Protein AF-A0A932KEA8-F1 (afdb_monomer)

Foldseek 3Di:
DADDPVRLLVLLLVLLVLLLVLLQLLLLADAPPVRVVVLVVQLCCLVCFLVVCVVVCVVNVPDPLSSVLSNLSNVLSVVLVVLSVVCVVPVVSVVVNCCCSQLSSLVSSVVSLVSSLVVLVVPPPPSVVSNVSSVVSNVVSNVVSVVCVVDVVSVVVVVVVVVVVVVVVVVVPDDDDPDPPDPPVVLPQDPDPVVNVVSVVVVVVVVVVVVVVVVVVVVPPDDDDDDDDDDDDDDDDDDDDDDDDDDDPPPDPPPDPPVPPVVVVVVVVVVVVVVVVVVVVVVVVVD

Radius of gyration: 29.59 Å; Cα contacts (8 Å, |Δi|>4): 135; chains: 1; bounding box: 58×73×85 Å

Nearest PDB structures (foldseek):
  1x8z-assembly2_C  TM=3.669E-01  e=2.509E+00  Arabidopsis thaliana
  5vju-assembly1_A  TM=2.437E-01  e=2.261E+00  synthetic construct
  3d6b-assembly1_C  TM=3.623E-01  e=7.884E+00  Burkholderia pseudomallei 1710b

Structure (mmCIF, N/CA/C/O backbone):
data_AF-A0A932KEA8-F1
#
_entry.id   AF-A0A932KEA8-F1
#
loop_
_atom_site.group_PDB
_atom_site.id
_atom_site.type_symbol
_atom_site.label_atom_id
_atom_site.label_alt_id
_atom_site.label_comp_id
_atom_site.label_asym_id
_atom_site.label_entity_id
_atom_site.label_seq_id
_atom_site.pdbx_PDB_ins_code
_atom_site.Cartn_x
_atom_site.Cartn_y
_atom_site.Cartn_z
_atom_site.occupancy
_atom_site.B_iso_or_equiv
_atom_site.auth_seq_id
_atom_site.auth_comp_id
_atom_site.auth_asym_id
_atom_site.auth_atom_id
_atom_site.pdbx_PDB_model_num
ATOM 1 N N . MET A 1 1 ? -16.955 -10.438 21.346 1.00 54.94 1 MET A N 1
ATOM 2 C CA . MET A 1 1 ? -17.317 -9.037 21.679 1.00 54.94 1 MET A CA 1
ATOM 3 C C . MET A 1 1 ? -17.045 -8.155 20.468 1.00 54.94 1 MET A C 1
ATOM 5 O O . MET A 1 1 ? -16.016 -8.394 19.840 1.00 54.94 1 MET A O 1
ATOM 9 N N . PRO A 1 2 ? -17.927 -7.193 20.138 1.00 71.44 2 PRO A N 1
ATOM 10 C CA . PRO A 1 2 ? -17.688 -6.233 19.055 1.00 71.44 2 PRO A CA 1
ATOM 11 C C . PRO A 1 2 ? -16.415 -5.408 19.314 1.00 71.44 2 PRO A C 1
ATOM 13 O O . PRO A 1 2 ? -16.025 -5.232 20.475 1.00 71.44 2 PRO A O 1
ATOM 16 N N . LEU A 1 3 ? -15.752 -4.932 18.252 1.00 68.50 3 LEU A N 1
ATOM 17 C CA . LEU A 1 3 ? -14.581 -4.053 18.374 1.00 68.50 3 LEU A CA 1
ATOM 18 C C . LEU A 1 3 ? -14.914 -2.816 19.218 1.00 68.50 3 LEU A C 1
ATOM 20 O O . LEU A 1 3 ? -15.982 -2.219 19.094 1.00 68.50 3 LEU A O 1
ATOM 24 N N . LYS A 1 4 ? -13.973 -2.414 20.078 1.00 79.25 4 LYS A N 1
ATOM 25 C CA . LYS A 1 4 ? -14.076 -1.135 20.787 1.00 79.25 4 LYS A CA 1
ATOM 26 C C . LYS A 1 4 ? -13.845 -0.002 19.780 1.00 79.25 4 LYS A C 1
ATOM 28 O O . LYS A 1 4 ? -12.995 -0.123 18.897 1.00 79.25 4 LYS A O 1
ATOM 33 N N . HIS A 1 5 ? -14.528 1.129 19.952 1.00 77.06 5 HIS A N 1
ATOM 34 C CA . HIS A 1 5 ? -14.409 2.284 19.041 1.00 77.06 5 HIS A CA 1
ATOM 35 C C . HIS A 1 5 ? -12.977 2.782 18.841 1.00 77.06 5 HIS A C 1
ATOM 37 O O . HIS A 1 5 ? -12.612 3.207 17.744 1.00 77.06 5 HIS A O 1
ATOM 43 N N . SER A 1 6 ? -12.146 2.688 19.880 1.00 79.31 6 SER A N 1
ATOM 44 C CA . SER A 1 6 ? -10.724 3.028 19.800 1.00 79.31 6 SER A CA 1
ATOM 45 C C . SER A 1 6 ? -9.949 2.078 18.884 1.00 79.31 6 SER A C 1
ATOM 47 O O . SER A 1 6 ? -9.161 2.535 18.065 1.00 79.31 6 SER A O 1
ATOM 49 N N . THR A 1 7 ? -10.207 0.769 18.972 1.00 84.44 7 THR A N 1
ATOM 50 C CA . THR A 1 7 ? -9.536 -0.243 18.140 1.00 84.44 7 THR A CA 1
ATOM 51 C C . THR A 1 7 ? -9.929 -0.146 16.670 1.00 84.44 7 THR A C 1
ATOM 53 O O . THR A 1 7 ? -9.074 -0.275 15.805 1.00 84.44 7 THR A O 1
ATOM 56 N N . GLU A 1 8 ? -11.197 0.143 16.374 1.00 83.81 8 GLU A N 1
ATOM 57 C CA . GLU A 1 8 ? -11.655 0.335 14.995 1.00 83.81 8 GLU A CA 1
ATOM 58 C C . GLU A 1 8 ? -11.026 1.588 14.369 1.00 83.81 8 GLU A C 1
ATOM 60 O O . GLU A 1 8 ? -10.504 1.533 13.261 1.00 83.81 8 GLU A O 1
ATOM 65 N N . THR A 1 9 ? -10.995 2.700 15.112 1.00 86.00 9 THR A N 1
ATOM 66 C CA . THR A 1 9 ? -10.348 3.943 14.664 1.00 86.00 9 THR A CA 1
ATOM 67 C C . THR A 1 9 ? -8.855 3.738 14.420 1.00 86.00 9 THR A C 1
ATOM 69 O O . THR A 1 9 ? -8.342 4.178 13.395 1.00 86.00 9 THR A O 1
ATOM 72 N N . LEU A 1 10 ? -8.165 3.023 15.316 1.00 87.56 10 LEU A N 1
ATOM 73 C CA . LEU A 1 10 ? -6.756 2.675 15.137 1.00 87.56 10 LEU A CA 1
ATOM 74 C C . LEU A 1 10 ? -6.546 1.866 13.855 1.00 87.56 10 LEU A C 1
ATOM 76 O O . LEU A 1 10 ? -5.666 2.204 13.073 1.00 87.56 10 LEU A O 1
ATOM 80 N N . LEU A 1 11 ? -7.362 0.838 13.613 1.00 90.19 11 LEU A N 1
ATOM 81 C CA . LEU A 1 11 ? -7.244 0.007 12.414 1.00 90.19 11 LEU A CA 1
ATOM 82 C C . LEU A 1 11 ? -7.508 0.801 11.127 1.00 90.19 11 LEU A C 1
ATOM 84 O O . LEU A 1 11 ? -6.789 0.609 10.154 1.00 90.19 11 LEU A O 1
ATOM 88 N N . ILE A 1 12 ? -8.470 1.731 11.129 1.00 90.62 12 ILE A N 1
ATOM 89 C CA . ILE A 1 12 ? -8.710 2.643 9.996 1.00 90.62 12 ILE A CA 1
ATOM 90 C C . ILE A 1 12 ? -7.473 3.506 9.717 1.00 90.62 12 ILE A C 1
ATOM 92 O O . ILE A 1 12 ? -7.070 3.647 8.564 1.00 90.62 12 ILE A O 1
ATOM 96 N N . VAL A 1 13 ? -6.857 4.069 10.760 1.00 88.62 13 VAL A N 1
ATOM 97 C CA . VAL A 1 13 ? -5.650 4.898 10.615 1.00 88.62 13 VAL A CA 1
ATOM 98 C C . VAL A 1 13 ? -4.470 4.065 10.121 1.00 88.62 13 VAL A C 1
ATOM 100 O O . VAL A 1 13 ? -3.793 4.477 9.184 1.00 88.62 13 VAL A O 1
ATOM 103 N N . VAL A 1 14 ? -4.254 2.874 10.689 1.00 91.06 14 VAL A N 1
ATOM 104 C CA . VAL A 1 14 ? -3.220 1.931 10.234 1.00 91.06 14 VAL A CA 1
ATOM 105 C C . VAL A 1 14 ? -3.433 1.561 8.771 1.00 91.06 14 VAL A C 1
ATOM 107 O O . VAL A 1 14 ? -2.478 1.548 8.001 1.00 91.06 14 VAL A O 1
ATOM 110 N N . LEU A 1 15 ? -4.675 1.315 8.360 1.00 93.56 15 LEU A N 1
ATOM 111 C CA . LEU A 1 15 ? -4.990 1.017 6.971 1.00 93.56 15 LEU A CA 1
ATOM 112 C C . LEU A 1 15 ? -4.716 2.219 6.052 1.00 93.56 15 LEU A C 1
ATOM 114 O O . LEU A 1 15 ? -4.153 2.038 4.978 1.00 93.56 15 LEU A O 1
ATOM 118 N N . GLY A 1 16 ? -5.019 3.446 6.489 1.00 92.44 16 GLY A N 1
ATOM 119 C CA . GLY A 1 16 ? -4.624 4.672 5.783 1.00 92.44 16 GLY A CA 1
ATOM 120 C C . GLY A 1 16 ? -3.104 4.806 5.623 1.00 92.44 16 GLY A C 1
ATOM 121 O O . GLY A 1 16 ? -2.622 5.110 4.533 1.00 92.44 16 GLY A O 1
ATOM 122 N N . ILE A 1 17 ? -2.335 4.505 6.674 1.00 92.44 17 ILE A N 1
ATOM 123 C CA . ILE A 1 17 ? -0.864 4.448 6.610 1.00 92.44 17 ILE A CA 1
ATOM 124 C C . ILE A 1 17 ? -0.408 3.365 5.623 1.00 92.44 17 ILE A C 1
ATOM 126 O O . ILE A 1 17 ? 0.517 3.585 4.849 1.00 92.44 17 ILE A O 1
ATOM 130 N N . LEU A 1 18 ? -1.058 2.203 5.602 1.00 94.56 18 LEU A N 1
ATOM 131 C CA . LEU A 1 18 ? -0.718 1.140 4.658 1.00 94.56 18 LEU A CA 1
ATOM 132 C C . LEU A 1 18 ? -1.000 1.536 3.211 1.00 94.56 18 LEU A C 1
ATOM 134 O O . LEU A 1 18 ? -0.181 1.230 2.350 1.00 94.56 18 LEU A O 1
ATOM 138 N N . PHE A 1 19 ? -2.092 2.252 2.930 1.00 93.62 19 PHE A N 1
ATOM 139 C CA . PHE A 1 19 ? -2.333 2.827 1.604 1.00 93.62 19 PHE A CA 1
ATOM 140 C C . PHE A 1 19 ? -1.225 3.792 1.192 1.00 93.62 19 PHE A C 1
ATOM 142 O O . PHE A 1 19 ? -0.709 3.682 0.082 1.00 93.62 19 PHE A O 1
ATOM 149 N N . PHE A 1 20 ? -0.832 4.687 2.103 1.00 92.50 20 PHE A N 1
ATOM 150 C CA . PHE A 1 20 ? 0.281 5.610 1.894 1.00 92.50 20 PHE A CA 1
ATOM 151 C C . PHE A 1 20 ? 1.560 4.848 1.525 1.00 92.50 20 PHE A C 1
ATOM 153 O O . PHE A 1 20 ? 2.179 5.122 0.498 1.00 92.50 20 PHE A O 1
ATOM 160 N N . ILE A 1 21 ? 1.945 3.875 2.358 1.00 91.19 21 ILE A N 1
ATOM 161 C CA . ILE A 1 21 ? 3.172 3.094 2.173 1.00 91.19 21 ILE A CA 1
ATOM 162 C C . ILE A 1 21 ? 3.104 2.309 0.864 1.00 91.19 21 ILE A C 1
ATOM 164 O O . ILE A 1 21 ? 4.071 2.300 0.115 1.00 91.19 21 ILE A O 1
ATOM 168 N N . THR A 1 22 ? 1.966 1.689 0.558 1.00 93.44 22 THR A N 1
ATOM 169 C CA . THR A 1 22 ? 1.792 0.896 -0.666 1.00 93.44 22 THR A CA 1
ATOM 170 C C . THR A 1 22 ? 1.903 1.764 -1.919 1.00 93.44 22 THR A C 1
ATOM 172 O O . THR A 1 22 ? 2.560 1.357 -2.871 1.00 93.44 22 THR A O 1
ATOM 175 N N . GLY A 1 23 ? 1.326 2.972 -1.913 1.00 91.00 23 GLY A N 1
ATOM 176 C CA . GLY A 1 23 ? 1.479 3.931 -3.012 1.00 91.00 23 GLY A CA 1
ATOM 177 C C . GLY A 1 23 ? 2.933 4.351 -3.232 1.00 91.00 23 GLY A C 1
ATOM 178 O O . GLY A 1 23 ? 3.426 4.316 -4.357 1.00 91.00 23 GLY A O 1
ATOM 179 N N . ALA A 1 24 ? 3.655 4.657 -2.150 1.00 87.75 24 ALA A N 1
ATOM 180 C CA . ALA A 1 24 ? 5.082 4.971 -2.226 1.00 87.75 24 ALA A CA 1
ATOM 181 C C . ALA A 1 24 ? 5.915 3.772 -2.720 1.00 87.75 24 ALA A C 1
ATOM 183 O O . ALA A 1 24 ? 6.796 3.929 -3.560 1.00 87.75 24 ALA A O 1
ATOM 184 N N . ILE A 1 25 ? 5.618 2.560 -2.237 1.00 89.62 25 ILE A N 1
ATOM 185 C CA . ILE A 1 25 ? 6.268 1.315 -2.671 1.00 89.62 25 ILE A CA 1
ATOM 186 C C . ILE A 1 25 ? 6.085 1.106 -4.179 1.00 89.62 25 ILE A C 1
ATOM 188 O O . ILE A 1 25 ? 7.059 0.790 -4.853 1.00 89.62 25 ILE A O 1
ATOM 192 N N . LEU A 1 26 ? 4.881 1.323 -4.715 1.00 88.25 26 LEU A N 1
ATOM 193 C CA . LEU A 1 26 ? 4.584 1.157 -6.144 1.00 88.25 26 LEU A CA 1
ATOM 194 C C . LEU A 1 26 ? 5.436 2.047 -7.063 1.00 88.25 26 LEU A C 1
ATOM 196 O O . LEU A 1 26 ? 5.766 1.630 -8.166 1.00 88.25 26 LEU A O 1
ATOM 200 N N . ASP A 1 27 ? 5.809 3.247 -6.622 1.00 84.50 27 ASP A N 1
ATOM 201 C CA . ASP A 1 27 ? 6.673 4.155 -7.396 1.00 84.50 27 ASP A CA 1
ATOM 202 C C . ASP A 1 27 ? 8.166 3.796 -7.307 1.00 84.50 27 ASP A C 1
ATOM 204 O O . ASP A 1 27 ? 8.955 3.978 -8.243 1.00 84.50 27 ASP A O 1
ATOM 208 N N . ILE A 1 28 ? 8.562 3.262 -6.153 1.00 84.44 28 ILE A N 1
ATOM 209 C CA . ILE A 1 28 ? 9.953 2.921 -5.851 1.00 84.44 28 ILE A CA 1
ATOM 210 C C . ILE A 1 28 ? 10.323 1.550 -6.423 1.00 84.44 28 ILE A C 1
ATOM 212 O O . ILE A 1 28 ? 11.504 1.302 -6.679 1.00 84.44 28 ILE A O 1
ATOM 216 N N . LEU A 1 29 ? 9.349 0.656 -6.622 1.00 85.38 29 LEU A N 1
ATOM 217 C CA . LEU A 1 29 ? 9.632 -0.686 -7.110 1.00 85.38 29 LEU A CA 1
ATOM 218 C C . LEU A 1 29 ? 10.256 -0.646 -8.516 1.00 85.38 29 LEU A C 1
ATOM 220 O O . LEU A 1 29 ? 9.748 0.049 -9.401 1.00 85.38 29 LEU A O 1
ATOM 224 N N . PRO A 1 30 ? 11.353 -1.394 -8.745 1.00 84.56 30 PRO A N 1
ATOM 225 C CA . PRO A 1 30 ? 11.902 -1.540 -10.081 1.00 84.56 30 PRO A CA 1
ATOM 226 C C . PRO A 1 30 ? 10.930 -2.331 -10.949 1.00 84.56 30 PRO A C 1
ATOM 228 O O . PRO A 1 30 ? 10.239 -3.227 -10.455 1.00 84.56 30 PRO A O 1
ATOM 231 N N . SER A 1 31 ? 10.940 -2.048 -12.246 1.00 85.12 31 SER A N 1
ATOM 232 C CA . SER A 1 31 ? 10.202 -2.855 -13.205 1.00 85.12 31 SER A CA 1
ATOM 233 C C . SER A 1 31 ? 10.772 -4.274 -13.301 1.00 85.12 31 SER A C 1
ATOM 235 O O . SER A 1 31 ? 11.957 -4.529 -13.052 1.00 85.12 31 SER A O 1
ATOM 237 N N . LEU A 1 32 ? 9.929 -5.219 -13.689 1.00 83.06 32 LEU A N 1
ATOM 238 C CA . LEU A 1 32 ? 10.321 -6.579 -14.017 1.00 83.06 32 LEU A CA 1
ATOM 239 C C . LEU A 1 32 ? 11.232 -6.588 -15.261 1.00 83.06 32 LEU A C 1
ATOM 241 O O . LEU A 1 32 ? 11.067 -5.763 -16.160 1.00 83.06 32 LEU A O 1
ATOM 245 N N . PRO A 1 33 ? 12.202 -7.517 -15.342 1.00 83.94 33 PRO A N 1
ATOM 246 C CA . PRO A 1 33 ? 12.490 -8.590 -14.384 1.00 83.94 33 PRO A CA 1
ATOM 247 C C . PRO A 1 33 ? 13.387 -8.174 -13.203 1.00 83.94 33 PRO A C 1
ATOM 249 O O . PRO A 1 33 ? 13.468 -8.908 -12.216 1.00 83.94 33 PRO A O 1
ATOM 252 N N . GLU A 1 34 ? 14.049 -7.018 -13.264 1.00 82.50 34 GLU A N 1
ATOM 253 C CA . GLU A 1 34 ? 15.049 -6.587 -12.270 1.00 82.50 34 GLU A CA 1
ATOM 254 C C . GLU A 1 34 ? 14.458 -6.460 -10.855 1.00 82.50 34 GLU A C 1
ATOM 256 O O . GLU A 1 34 ? 15.100 -6.816 -9.866 1.00 82.50 34 GLU A O 1
ATOM 261 N N . GLY A 1 35 ? 13.194 -6.038 -10.751 1.00 82.94 35 GLY A N 1
ATOM 262 C CA . GLY A 1 35 ? 12.477 -5.868 -9.486 1.00 82.94 35 GLY A CA 1
AT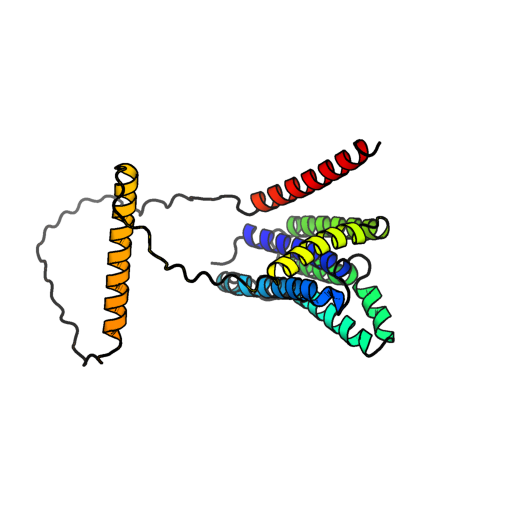OM 263 C C . GLY A 1 35 ? 11.852 -7.125 -8.876 1.00 82.94 35 GLY A C 1
ATOM 264 O O . GLY A 1 35 ? 11.220 -7.013 -7.827 1.00 82.94 35 GLY A O 1
ATOM 265 N N . THR A 1 36 ? 12.013 -8.317 -9.468 1.00 87.00 36 THR A N 1
ATOM 266 C CA . THR A 1 36 ? 11.239 -9.525 -9.089 1.00 87.00 36 THR A CA 1
ATOM 267 C C . THR A 1 36 ? 11.304 -9.857 -7.593 1.00 87.00 36 THR A C 1
ATOM 269 O O . THR A 1 36 ? 10.294 -10.216 -6.990 1.00 87.00 36 THR A O 1
ATOM 272 N N . VAL A 1 37 ? 12.479 -9.720 -6.965 1.00 87.50 37 VAL A N 1
ATOM 273 C CA . VAL A 1 37 ? 12.649 -10.019 -5.531 1.00 87.50 37 VAL A CA 1
ATOM 274 C C . VAL A 1 37 ? 11.888 -9.017 -4.663 1.00 87.50 37 VAL A C 1
ATOM 276 O O . VAL A 1 37 ? 11.140 -9.424 -3.776 1.00 87.50 37 VAL A O 1
ATOM 279 N N . LEU A 1 38 ? 12.044 -7.716 -4.928 1.00 87.44 38 LEU A N 1
ATOM 280 C CA . LEU A 1 38 ? 11.352 -6.659 -4.182 1.00 87.44 38 LEU A CA 1
ATOM 281 C C . LEU A 1 38 ? 9.838 -6.739 -4.388 1.00 87.44 38 LEU A C 1
ATOM 283 O O . LEU A 1 38 ? 9.080 -6.594 -3.430 1.00 87.44 38 LEU A O 1
ATOM 287 N N . TRP A 1 39 ? 9.415 -7.060 -5.612 1.00 91.06 39 TRP A N 1
ATOM 288 C CA . TRP A 1 39 ? 8.026 -7.344 -5.942 1.00 91.06 39 TRP A CA 1
ATOM 289 C C . TRP A 1 39 ? 7.480 -8.506 -5.112 1.00 91.06 39 TRP A C 1
ATOM 291 O O . TRP A 1 39 ? 6.455 -8.361 -4.449 1.00 91.06 39 TRP A O 1
ATOM 301 N N . GLY A 1 40 ? 8.200 -9.630 -5.063 1.00 89.31 40 GLY A N 1
ATOM 302 C CA . GLY A 1 40 ? 7.808 -10.800 -4.278 1.00 89.31 40 GLY A CA 1
ATOM 303 C C . GLY A 1 40 ? 7.678 -10.505 -2.782 1.00 89.31 40 GLY A C 1
ATOM 304 O O . GLY A 1 40 ? 6.720 -10.955 -2.154 1.00 89.31 40 GLY A O 1
ATOM 305 N N . VAL A 1 41 ? 8.589 -9.707 -2.214 1.00 90.94 41 VAL A N 1
ATOM 306 C CA . VAL A 1 41 ? 8.525 -9.284 -0.804 1.00 90.94 41 VAL A CA 1
ATOM 307 C C . VAL A 1 41 ? 7.323 -8.371 -0.552 1.00 90.94 41 VAL A C 1
ATOM 309 O O . VAL A 1 41 ? 6.565 -8.612 0.391 1.00 90.94 41 VAL A O 1
ATOM 312 N N . ALA A 1 42 ? 7.113 -7.356 -1.395 1.00 91.25 42 ALA A N 1
ATOM 313 C CA . ALA A 1 42 ? 5.972 -6.447 -1.281 1.00 91.25 42 ALA A CA 1
ATOM 314 C C . ALA A 1 42 ? 4.640 -7.204 -1.414 1.00 91.25 42 ALA A C 1
ATOM 316 O O . ALA A 1 42 ? 3.732 -7.022 -0.599 1.00 91.25 42 ALA A O 1
ATOM 317 N N . TRP A 1 43 ? 4.552 -8.115 -2.385 1.00 93.56 43 TRP A N 1
ATOM 318 C CA . TRP A 1 43 ? 3.400 -8.982 -2.597 1.00 93.56 43 TRP A CA 1
ATOM 319 C C . TRP A 1 43 ? 3.126 -9.864 -1.380 1.00 93.56 43 TRP A C 1
ATOM 321 O O . TRP A 1 43 ? 2.027 -9.813 -0.824 1.00 93.56 43 TRP A O 1
ATOM 331 N N . ALA A 1 44 ? 4.130 -10.609 -0.909 1.00 93.88 44 ALA A N 1
ATOM 332 C CA . ALA A 1 44 ? 4.000 -11.484 0.252 1.00 93.88 44 ALA A CA 1
ATOM 333 C C . ALA A 1 44 ? 3.558 -10.709 1.500 1.00 93.88 44 ALA A C 1
ATOM 335 O O . ALA A 1 44 ? 2.646 -11.152 2.196 1.00 93.88 44 ALA A O 1
ATOM 336 N N . GLY A 1 45 ? 4.132 -9.527 1.750 1.00 93.44 45 GLY A N 1
ATOM 337 C CA . GLY A 1 45 ? 3.719 -8.651 2.848 1.00 93.44 45 GLY A CA 1
ATOM 338 C C . GLY A 1 45 ? 2.268 -8.182 2.717 1.00 93.44 45 GLY A C 1
ATOM 339 O O . GLY A 1 45 ? 1.500 -8.260 3.679 1.00 93.44 45 GLY A O 1
ATOM 340 N N . SER A 1 46 ? 1.864 -7.762 1.514 1.00 94.31 46 SER A N 1
ATOM 341 C CA . SER A 1 46 ? 0.502 -7.288 1.243 1.00 94.31 46 SER A CA 1
ATOM 342 C C . SER A 1 46 ? -0.564 -8.377 1.360 1.00 94.31 46 SER A C 1
ATOM 344 O O . SER A 1 46 ? -1.698 -8.067 1.710 1.00 94.31 46 SER A O 1
ATOM 346 N N . VAL A 1 47 ? -0.208 -9.640 1.100 1.00 94.88 47 VAL A N 1
ATOM 347 C CA . VAL A 1 47 ? -1.087 -10.812 1.236 1.00 94.88 47 VAL A CA 1
ATOM 348 C C . VAL A 1 47 ? -1.105 -11.313 2.680 1.00 94.88 47 VAL A C 1
ATOM 350 O O . VAL A 1 47 ? -2.171 -11.609 3.223 1.00 94.88 47 VAL A O 1
ATOM 353 N N . ALA A 1 48 ? 0.057 -11.381 3.333 1.00 94.12 48 ALA A N 1
ATOM 354 C CA . ALA A 1 48 ? 0.171 -11.839 4.713 1.00 94.12 48 ALA A CA 1
ATOM 355 C C . ALA A 1 48 ? -0.583 -10.914 5.677 1.00 94.12 48 ALA A C 1
ATOM 357 O O . ALA A 1 48 ? -1.293 -11.404 6.553 1.00 94.12 48 ALA A O 1
ATOM 358 N N . TYR A 1 49 ? -0.489 -9.593 5.489 1.00 93.31 49 TYR A N 1
ATOM 359 C CA . TYR A 1 49 ? -1.166 -8.606 6.334 1.00 93.31 49 TYR A CA 1
ATOM 360 C C . TYR A 1 49 ? -2.673 -8.880 6.525 1.00 93.31 49 TYR A C 1
ATOM 362 O O . TYR A 1 49 ? -3.092 -9.129 7.663 1.00 93.31 49 TYR A O 1
ATOM 370 N N . PRO A 1 50 ? -3.515 -8.871 5.472 1.00 93.56 50 PRO A N 1
ATOM 371 C CA . PRO A 1 50 ? -4.943 -9.066 5.635 1.00 93.56 50 PRO A CA 1
ATOM 372 C C . PRO A 1 50 ? -5.269 -10.501 6.044 1.00 93.56 50 PRO A C 1
ATOM 374 O O . PRO A 1 50 ? -6.198 -10.686 6.822 1.00 93.56 50 PRO A O 1
ATOM 377 N N . LEU A 1 51 ? -4.512 -11.512 5.600 1.00 94.19 51 LEU A N 1
ATOM 378 C CA . LEU A 1 51 ? -4.758 -12.908 5.979 1.00 94.19 51 LEU A CA 1
ATOM 379 C C . LEU A 1 51 ? -4.525 -13.165 7.470 1.00 94.19 51 LEU A C 1
ATOM 381 O O . LEU A 1 51 ? -5.335 -13.846 8.097 1.00 94.19 51 LEU A O 1
ATOM 385 N N . LEU A 1 52 ? -3.465 -12.599 8.050 1.00 93.69 52 LEU A N 1
ATOM 386 C CA . LEU A 1 52 ? -3.184 -12.711 9.484 1.00 93.69 52 LEU A CA 1
ATOM 387 C C . LEU A 1 52 ? -4.191 -11.918 10.323 1.00 93.69 52 LEU A C 1
ATOM 389 O O . LEU A 1 52 ? -4.576 -12.345 11.412 1.00 93.69 52 LEU A O 1
ATOM 393 N N . LEU A 1 53 ? -4.656 -10.776 9.811 1.00 92.88 53 LEU A N 1
ATOM 394 C CA . LEU A 1 53 ? -5.607 -9.917 10.511 1.00 92.88 53 LEU A CA 1
ATOM 395 C C . LEU A 1 53 ? -7.066 -10.400 10.379 1.00 92.88 53 LEU A C 1
ATOM 397 O O . LEU A 1 53 ? -7.891 -10.146 11.260 1.00 92.88 53 LEU A O 1
ATOM 401 N N . TYR A 1 54 ? -7.404 -11.125 9.309 1.00 91.50 54 TYR A N 1
ATOM 402 C CA . TYR A 1 54 ? -8.773 -11.544 8.996 1.00 91.50 54 TYR A CA 1
ATOM 403 C C . TYR A 1 54 ? -9.448 -12.386 10.095 1.00 91.50 54 TYR A C 1
ATOM 405 O O . TYR A 1 54 ? -10.600 -12.079 10.429 1.00 91.50 54 TYR A O 1
ATOM 413 N N . PRO A 1 55 ? -8.794 -13.398 10.709 1.00 92.44 55 PRO A N 1
ATOM 414 C CA . PRO A 1 55 ? -9.370 -14.149 11.823 1.00 92.44 55 PRO A CA 1
ATOM 415 C C . PRO A 1 55 ? -9.750 -13.243 12.994 1.00 92.44 55 PRO A C 1
ATOM 417 O O . PRO A 1 55 ? -10.863 -13.346 13.509 1.00 92.44 55 PRO A O 1
ATOM 420 N N . VAL A 1 56 ? -8.875 -12.293 13.343 1.00 90.56 56 VAL A N 1
ATOM 421 C CA . VAL A 1 56 ? -9.095 -11.339 14.439 1.00 90.56 56 VAL A CA 1
ATOM 422 C C . VAL A 1 56 ? -10.294 -10.438 14.137 1.00 90.56 56 VAL A C 1
ATOM 424 O O . VAL A 1 56 ? -11.180 -10.271 14.977 1.00 90.56 56 VAL A O 1
ATOM 427 N N . LEU A 1 57 ? -10.377 -9.898 12.917 1.00 89.50 57 LEU A N 1
ATOM 428 C CA . LEU A 1 57 ? -11.509 -9.068 12.491 1.00 89.50 57 LEU A CA 1
ATOM 429 C C . LEU A 1 57 ? -12.825 -9.856 12.481 1.00 89.50 57 LEU A C 1
ATOM 431 O O . LEU A 1 57 ? -13.867 -9.334 12.885 1.00 89.50 57 LEU A O 1
ATOM 435 N N . LYS A 1 58 ? -12.791 -11.120 12.043 1.00 90.75 58 LYS A N 1
ATOM 436 C CA . LYS A 1 58 ? -13.959 -12.008 12.024 1.00 90.75 58 LYS A CA 1
ATOM 437 C C . LYS A 1 58 ? -14.437 -12.338 13.439 1.00 90.75 58 LYS A C 1
ATOM 439 O O . LYS A 1 58 ? -15.631 -12.224 13.711 1.00 90.75 58 LYS A O 1
ATOM 444 N N . GLU A 1 59 ? -13.530 -12.693 14.346 1.00 90.56 59 GLU A N 1
ATOM 445 C CA . GLU A 1 59 ? -13.846 -13.018 15.743 1.00 90.56 59 GLU A CA 1
ATOM 446 C C . GLU A 1 59 ? -14.458 -11.819 16.484 1.00 90.56 59 GLU A C 1
ATOM 448 O O . GLU A 1 59 ? -15.434 -11.946 17.234 1.00 90.56 59 GLU A O 1
ATOM 453 N N . ARG A 1 60 ? -13.940 -10.617 16.210 1.00 88.12 60 ARG A N 1
ATOM 454 C CA . ARG A 1 60 ? -14.451 -9.360 16.771 1.00 88.12 60 ARG A CA 1
ATOM 455 C C . ARG A 1 60 ? -15.675 -8.802 16.038 1.00 88.12 60 ARG A C 1
ATOM 457 O O . ARG A 1 60 ? -16.121 -7.705 16.372 1.00 88.12 60 ARG A O 1
ATOM 464 N N . ARG A 1 61 ? -16.246 -9.562 15.094 1.00 88.75 61 ARG A N 1
ATOM 465 C CA . ARG A 1 61 ? -17.447 -9.212 14.314 1.00 88.75 61 ARG A CA 1
ATOM 466 C C . ARG A 1 61 ? -17.339 -7.854 13.616 1.00 88.75 61 ARG A C 1
ATOM 468 O O . ARG A 1 61 ? -18.297 -7.090 13.611 1.00 88.75 61 ARG A O 1
ATOM 475 N N . ALA A 1 62 ? -16.179 -7.562 13.036 1.00 87.94 62 ALA A N 1
ATOM 476 C CA . ALA A 1 62 ? -16.019 -6.402 12.173 1.00 87.94 62 ALA A CA 1
ATOM 477 C C . ALA A 1 62 ? -16.965 -6.473 10.964 1.00 87.94 62 ALA A C 1
ATOM 479 O O . ALA A 1 62 ? -17.189 -7.553 10.393 1.00 87.94 62 ALA A O 1
ATOM 480 N N . ASP A 1 63 ? -17.454 -5.314 10.528 1.00 88.56 63 ASP A N 1
ATOM 481 C CA . ASP A 1 63 ? -1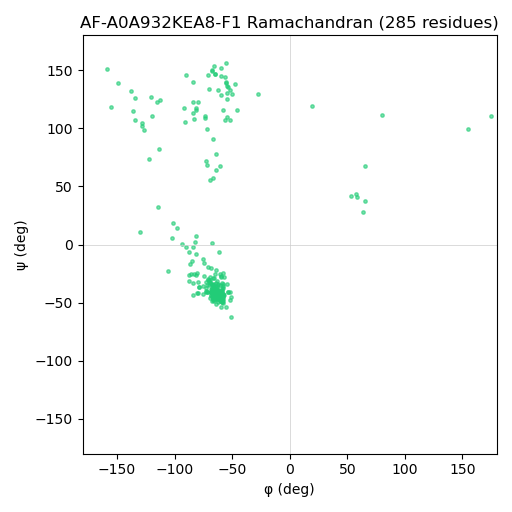8.296 -5.212 9.342 1.00 88.56 63 ASP A CA 1
ATOM 482 C C . ASP A 1 63 ? -17.591 -5.813 8.117 1.00 88.56 63 ASP A C 1
ATOM 484 O O . ASP A 1 63 ? -16.366 -5.761 7.967 1.00 88.56 63 ASP A O 1
ATOM 488 N N . TYR A 1 64 ? -18.363 -6.447 7.234 1.00 88.56 64 TYR A N 1
ATOM 489 C CA . TYR A 1 64 ? -17.809 -7.071 6.031 1.00 88.56 64 TYR A CA 1
ATOM 490 C C . TYR A 1 64 ? -17.069 -6.076 5.111 1.00 88.56 64 TYR A C 1
ATOM 492 O O . TYR A 1 64 ? -15.940 -6.388 4.732 1.00 88.56 64 TYR A O 1
ATOM 500 N N . PRO A 1 65 ? -17.599 -4.866 4.822 1.00 89.88 65 PRO A N 1
ATOM 501 C CA . PRO A 1 65 ? -16.889 -3.875 4.011 1.00 89.88 65 PRO A CA 1
ATOM 502 C C . PRO A 1 65 ? -15.540 -3.489 4.619 1.00 89.88 65 PRO A C 1
ATOM 504 O O . PRO A 1 65 ? -14.546 -3.375 3.907 1.00 89.88 65 PRO A O 1
ATOM 507 N N . PHE A 1 66 ? -15.482 -3.367 5.949 1.00 90.50 66 PHE A N 1
ATOM 508 C CA . PHE A 1 66 ? -14.243 -3.062 6.655 1.00 90.50 66 PHE A CA 1
ATOM 509 C C . PHE A 1 66 ? -13.197 -4.161 6.465 1.00 90.50 66 PHE A C 1
ATOM 511 O O . PHE A 1 66 ? -12.038 -3.872 6.186 1.00 90.50 66 PHE A O 1
ATOM 518 N N . ARG A 1 67 ? -13.604 -5.433 6.543 1.00 92.88 67 ARG A N 1
ATOM 519 C CA . ARG A 1 67 ? -12.707 -6.572 6.289 1.00 92.88 67 ARG A CA 1
ATOM 520 C C . ARG A 1 67 ? -12.171 -6.583 4.859 1.00 92.88 67 ARG A C 1
ATOM 522 O O . ARG A 1 67 ? -10.991 -6.853 4.674 1.00 92.88 67 ARG A O 1
ATOM 529 N N . VAL A 1 68 ? -13.006 -6.266 3.870 1.00 92.38 68 VAL A N 1
ATOM 530 C CA . VAL A 1 68 ? -12.597 -6.228 2.455 1.00 92.38 68 VAL A CA 1
ATOM 531 C C . VAL A 1 68 ? -11.612 -5.089 2.182 1.00 92.38 68 VAL A C 1
ATOM 533 O O . VAL A 1 68 ? -10.649 -5.292 1.448 1.00 92.38 68 VAL A O 1
ATOM 536 N N . LEU A 1 69 ? -11.781 -3.927 2.823 1.00 92.81 69 LEU A N 1
ATOM 537 C CA . LEU A 1 69 ? -10.882 -2.776 2.660 1.00 92.81 69 LEU A CA 1
ATOM 538 C C . LEU A 1 69 ? -9.408 -3.095 2.981 1.00 92.81 69 LEU A C 1
ATOM 540 O O . LEU A 1 69 ? -8.511 -2.508 2.384 1.00 92.81 69 LEU A O 1
ATOM 544 N N . HIS A 1 70 ? -9.145 -4.066 3.859 1.00 94.62 70 HIS A N 1
ATOM 545 C CA . HIS A 1 70 ? -7.782 -4.488 4.204 1.00 94.62 70 HIS A CA 1
ATOM 546 C C . HIS A 1 70 ? -7.068 -5.242 3.072 1.00 94.62 70 HIS A C 1
ATOM 548 O O . HIS A 1 70 ? -5.843 -5.316 3.072 1.00 94.62 70 HIS A O 1
ATOM 554 N N . PHE A 1 71 ? -7.811 -5.776 2.098 1.00 95.19 71 PHE A N 1
ATOM 555 C CA . PHE A 1 71 ? -7.252 -6.443 0.918 1.00 95.19 71 PHE A CA 1
ATOM 556 C C . PHE A 1 71 ? -6.949 -5.475 -0.228 1.00 95.19 71 PHE A C 1
ATOM 558 O O . PHE A 1 71 ? -6.364 -5.881 -1.230 1.00 95.19 71 PHE A O 1
ATOM 565 N N . VAL A 1 72 ? -7.328 -4.199 -0.121 1.00 94.38 72 VAL A N 1
ATOM 566 C CA . VAL A 1 72 ? -7.116 -3.245 -1.215 1.00 94.38 72 VAL A CA 1
ATOM 567 C C . VAL A 1 72 ? -5.626 -3.014 -1.500 1.00 94.38 72 VAL A C 1
ATOM 569 O O . VAL A 1 72 ? -5.287 -3.064 -2.677 1.00 94.38 72 VAL A O 1
ATOM 572 N N . PRO A 1 73 ? -4.711 -2.869 -0.516 1.00 94.94 73 PRO A N 1
ATOM 573 C CA . PRO A 1 73 ? -3.273 -2.781 -0.800 1.00 94.94 73 PRO A CA 1
ATOM 574 C C . PRO A 1 73 ? -2.733 -3.947 -1.643 1.00 94.94 73 PRO A C 1
ATOM 576 O O . PRO A 1 73 ? -1.983 -3.737 -2.593 1.00 94.94 73 PRO A O 1
ATOM 579 N N . MET A 1 74 ? -3.181 -5.174 -1.356 1.00 95.25 74 MET A N 1
ATOM 580 C CA . MET A 1 74 ? -2.882 -6.349 -2.182 1.00 95.25 74 MET A CA 1
ATOM 581 C C . MET A 1 74 ? -3.451 -6.183 -3.597 1.00 95.25 74 MET A C 1
ATOM 583 O O . MET A 1 74 ? -2.746 -6.401 -4.577 1.00 95.25 74 MET A O 1
ATOM 587 N N . GLY A 1 75 ? -4.710 -5.756 -3.723 1.00 94.75 75 GLY A N 1
ATOM 588 C CA . GLY A 1 75 ? -5.332 -5.481 -5.021 1.00 94.75 75 GLY A CA 1
ATOM 589 C C . GLY A 1 75 ? -4.576 -4.433 -5.846 1.00 94.75 75 GLY A C 1
ATOM 590 O O . GLY A 1 75 ? -4.446 -4.595 -7.056 1.00 94.75 75 GLY A O 1
ATOM 591 N N . MET A 1 76 ? -4.020 -3.404 -5.200 1.00 94.19 76 MET A N 1
ATOM 592 C CA . MET A 1 76 ? -3.197 -2.384 -5.856 1.00 94.19 76 MET A CA 1
ATOM 593 C C . MET A 1 76 ? -1.909 -2.980 -6.437 1.00 94.19 76 MET A C 1
ATOM 595 O O . MET A 1 76 ? -1.576 -2.721 -7.592 1.00 94.19 76 MET A O 1
ATOM 599 N N . LEU A 1 77 ? -1.189 -3.805 -5.675 1.00 94.19 77 LEU A N 1
ATOM 600 C CA . LEU A 1 77 ? 0.013 -4.473 -6.188 1.00 94.19 77 LEU A CA 1
ATOM 601 C C . LEU A 1 77 ? -0.318 -5.473 -7.303 1.00 94.19 77 LEU A C 1
ATOM 603 O O . LEU A 1 77 ? 0.411 -5.557 -8.290 1.00 94.19 77 LEU A O 1
ATOM 607 N N . LEU A 1 78 ? -1.433 -6.201 -7.176 1.00 95.06 78 LEU A N 1
ATOM 608 C CA . LEU A 1 78 ? -1.872 -7.163 -8.188 1.00 95.06 78 LEU A CA 1
ATOM 609 C C . LEU A 1 78 ? -2.203 -6.470 -9.508 1.00 95.06 78 LEU A C 1
ATOM 611 O O . LEU A 1 78 ? -1.783 -6.922 -10.569 1.00 95.06 78 LEU A O 1
ATOM 615 N N . LEU A 1 79 ? -2.966 -5.378 -9.442 1.00 94.44 79 LEU A N 1
ATOM 616 C CA . LEU A 1 79 ? -3.355 -4.615 -10.621 1.00 94.44 79 LEU A CA 1
ATOM 617 C C . LEU A 1 79 ? -2.126 -4.040 -11.326 1.00 94.44 79 LEU A C 1
ATOM 619 O O . LEU A 1 79 ? -2.036 -4.123 -12.548 1.00 94.44 79 LEU A O 1
ATOM 623 N N . TRP A 1 80 ? -1.163 -3.529 -10.558 1.00 93.81 80 TRP A N 1
ATOM 624 C CA . TRP A 1 80 ? 0.100 -3.060 -11.112 1.00 93.81 80 TRP A CA 1
ATOM 625 C C . TRP A 1 80 ? 0.869 -4.173 -11.834 1.00 93.81 80 TRP A C 1
ATOM 627 O O . TRP A 1 80 ? 1.241 -3.988 -12.989 1.00 93.81 80 TRP A O 1
ATOM 637 N N . LEU A 1 81 ? 1.010 -5.355 -11.218 1.00 92.44 81 LEU A N 1
ATOM 638 C CA . LEU A 1 81 ? 1.646 -6.513 -11.857 1.00 92.44 81 LEU A CA 1
ATOM 639 C C . LEU A 1 81 ? 0.944 -6.904 -13.159 1.00 92.44 81 LEU A C 1
ATOM 641 O O . LEU A 1 81 ? 1.601 -7.179 -14.157 1.00 92.44 81 LEU A O 1
ATOM 645 N N . ILE A 1 82 ? -0.389 -6.946 -13.163 1.00 94.12 82 ILE A N 1
ATOM 646 C CA . ILE A 1 82 ? -1.157 -7.290 -14.364 1.00 94.12 82 ILE A CA 1
ATOM 647 C C . ILE A 1 82 ? -0.883 -6.276 -15.479 1.00 94.12 82 ILE A C 1
ATOM 649 O O . ILE A 1 82 ? -0.678 -6.681 -16.623 1.00 94.12 82 ILE A O 1
ATOM 653 N N . LEU A 1 83 ? -0.860 -4.978 -15.159 1.00 93.12 83 LEU A N 1
ATOM 654 C CA . LEU A 1 83 ? -0.550 -3.922 -16.125 1.00 93.12 83 LEU A CA 1
ATOM 655 C C . LEU A 1 83 ? 0.882 -4.040 -16.652 1.00 93.12 83 LEU A C 1
ATOM 657 O O . LEU A 1 83 ? 1.104 -3.896 -17.852 1.00 93.12 83 LEU A O 1
ATOM 661 N N . GLU A 1 84 ? 1.836 -4.350 -15.780 1.00 91.56 84 GLU A N 1
ATOM 662 C CA . GLU A 1 84 ? 3.235 -4.537 -16.147 1.00 91.56 84 GLU A CA 1
ATOM 663 C C . GLU A 1 84 ? 3.422 -5.755 -17.061 1.00 91.56 84 GLU A C 1
ATOM 665 O O . GLU A 1 84 ? 3.987 -5.626 -18.148 1.00 91.56 84 GLU A O 1
ATOM 670 N N . ILE A 1 85 ? 2.845 -6.905 -16.698 1.00 92.06 85 ILE A N 1
ATOM 671 C CA . ILE A 1 85 ? 2.839 -8.107 -17.542 1.00 92.06 85 ILE A CA 1
ATOM 672 C C . ILE A 1 85 ? 2.192 -7.803 -18.897 1.00 92.06 85 ILE A C 1
ATOM 674 O O . ILE A 1 85 ? 2.744 -8.141 -19.944 1.00 92.06 85 ILE A O 1
ATOM 678 N N . ALA A 1 86 ? 1.038 -7.132 -18.900 1.00 93.75 86 ALA A N 1
ATOM 679 C CA . ALA A 1 86 ? 0.341 -6.757 -20.124 1.00 93.75 86 ALA A CA 1
ATOM 680 C C . ALA A 1 86 ? 1.165 -5.800 -20.999 1.00 93.75 86 ALA A C 1
ATOM 682 O O . ALA A 1 86 ? 1.104 -5.907 -22.225 1.00 93.75 86 ALA A O 1
ATOM 683 N N . SER A 1 87 ? 1.966 -4.916 -20.396 1.00 93.31 87 SER A N 1
ATOM 684 C CA . SER A 1 87 ? 2.832 -3.984 -21.123 1.00 93.31 87 SER A CA 1
ATOM 685 C C . SER A 1 87 ? 3.946 -4.676 -21.913 1.00 93.31 87 SER A C 1
ATOM 687 O O . SER A 1 87 ? 4.301 -4.191 -22.988 1.00 93.31 87 SER A O 1
ATOM 689 N N . PHE A 1 88 ? 4.418 -5.852 -21.471 1.00 90.31 88 PHE A N 1
ATOM 690 C CA . PHE A 1 88 ? 5.367 -6.664 -22.248 1.00 90.31 88 PHE A CA 1
ATOM 691 C C . PHE A 1 88 ? 4.750 -7.216 -23.535 1.00 90.31 88 PHE A C 1
ATOM 693 O O . PHE A 1 88 ? 5.437 -7.333 -24.547 1.00 90.31 88 PHE A O 1
ATOM 700 N N . TYR A 1 89 ? 3.459 -7.558 -23.509 1.00 93.81 89 TYR A N 1
ATOM 701 C CA . TYR A 1 89 ? 2.761 -8.096 -24.680 1.00 93.81 89 TYR A CA 1
ATOM 702 C C . TYR A 1 89 ? 2.179 -7.003 -25.576 1.00 93.81 89 TYR A C 1
ATOM 704 O O . TYR A 1 89 ? 2.047 -7.200 -26.785 1.00 93.81 89 TYR A O 1
ATOM 712 N N . ARG A 1 90 ? 1.780 -5.868 -24.992 1.00 94.31 90 ARG A N 1
ATOM 713 C CA . ARG A 1 90 ? 1.138 -4.756 -25.695 1.00 94.31 90 ARG A CA 1
ATOM 714 C C . ARG A 1 90 ? 1.755 -3.424 -25.266 1.00 94.31 90 ARG A C 1
ATOM 716 O O . ARG A 1 90 ? 1.421 -2.929 -24.188 1.00 94.31 90 ARG A O 1
ATOM 723 N N . PRO A 1 91 ? 2.559 -2.775 -26.127 1.00 90.25 91 PRO A N 1
ATOM 724 C CA . PRO A 1 91 ? 3.205 -1.512 -25.781 1.00 90.25 91 PRO A CA 1
ATOM 725 C C . PRO A 1 91 ? 2.204 -0.373 -25.532 1.00 90.25 91 PRO A C 1
ATOM 727 O O . PRO A 1 91 ? 2.513 0.554 -24.795 1.00 90.25 91 PRO A O 1
ATOM 730 N N . GLU A 1 92 ? 0.978 -0.451 -26.054 1.00 92.56 92 GLU A N 1
ATOM 731 C CA . GLU A 1 92 ? -0.100 0.518 -25.778 1.00 92.56 92 GLU A CA 1
ATOM 732 C C . GLU A 1 92 ? -0.459 0.613 -24.281 1.00 92.56 92 GLU A C 1
ATOM 734 O O . GLU A 1 92 ? -0.877 1.666 -23.801 1.00 92.56 92 GLU A O 1
ATOM 739 N N . VAL A 1 93 ? -0.249 -0.467 -23.515 1.00 91.12 93 VAL A N 1
ATOM 740 C CA . VAL A 1 93 ? -0.547 -0.520 -22.072 1.00 91.12 93 VAL A CA 1
ATOM 741 C C . VAL A 1 93 ? 0.486 0.260 -21.249 1.00 91.12 93 VAL A C 1
ATOM 743 O O . VAL A 1 93 ? 0.205 0.631 -20.112 1.00 91.12 93 VAL A O 1
ATOM 746 N N . THR A 1 94 ? 1.648 0.599 -21.816 1.00 87.62 94 THR A N 1
ATOM 747 C CA . THR A 1 94 ? 2.666 1.418 -21.127 1.00 87.62 94 THR A CA 1
ATOM 748 C C . THR A 1 94 ? 2.120 2.775 -20.685 1.00 87.62 94 THR A C 1
ATOM 750 O O . THR A 1 94 ? 2.462 3.253 -19.606 1.00 87.62 94 THR A O 1
ATOM 753 N N . PHE A 1 95 ? 1.199 3.359 -21.457 1.00 89.69 95 PHE A N 1
ATOM 754 C CA . PHE A 1 95 ? 0.502 4.578 -21.060 1.00 89.69 95 PHE A CA 1
ATOM 755 C C . PHE A 1 95 ? -0.336 4.361 -19.795 1.00 89.69 95 PHE A C 1
ATOM 757 O O . PHE A 1 95 ? -0.304 5.184 -18.885 1.00 89.69 95 PHE A O 1
ATOM 764 N N . ALA A 1 96 ? -1.041 3.230 -19.697 1.00 90.00 96 ALA A N 1
ATOM 765 C CA . ALA A 1 96 ? -1.802 2.883 -18.502 1.00 90.00 96 ALA A CA 1
ATOM 766 C C . ALA A 1 96 ? -0.887 2.654 -17.290 1.00 90.00 96 ALA A C 1
ATOM 768 O O . ALA A 1 96 ? -1.222 3.110 -16.201 1.00 90.00 96 ALA A O 1
ATOM 769 N N . VAL A 1 97 ? 0.278 2.017 -17.475 1.00 88.88 97 VAL A N 1
ATOM 770 C CA . VAL A 1 97 ? 1.292 1.862 -16.415 1.00 88.88 97 VAL A CA 1
ATOM 771 C C . VAL A 1 97 ? 1.777 3.227 -15.930 1.00 88.88 97 VAL A C 1
ATOM 773 O O . VAL A 1 97 ? 1.789 3.461 -14.726 1.00 88.88 97 VAL A O 1
ATOM 776 N N . LEU A 1 98 ? 2.093 4.149 -16.846 1.00 87.12 98 LEU A N 1
ATOM 777 C CA . LEU A 1 98 ? 2.545 5.500 -16.506 1.00 87.12 98 LEU A CA 1
ATOM 778 C C . LEU A 1 98 ? 1.509 6.240 -15.649 1.00 87.12 98 LEU A C 1
ATOM 780 O O . LEU A 1 98 ? 1.852 6.786 -14.606 1.00 87.12 98 LEU A O 1
ATOM 784 N N . TRP A 1 99 ? 0.238 6.223 -16.062 1.00 88.06 99 TRP A N 1
ATOM 785 C CA . TRP A 1 99 ? -0.857 6.820 -15.290 1.00 88.06 99 TRP A CA 1
ATOM 786 C C . TRP A 1 99 ? -1.074 6.137 -13.946 1.00 88.06 99 TRP A C 1
ATOM 788 O O . TRP A 1 99 ? -1.413 6.797 -12.965 1.00 88.06 99 TRP A O 1
ATOM 798 N N . TYR A 1 100 ? -0.898 4.819 -13.910 1.00 89.31 100 TYR A N 1
ATOM 799 C CA . TYR A 1 100 ? -1.066 4.035 -12.702 1.00 89.31 100 TYR A CA 1
ATOM 800 C C . TYR A 1 100 ? -0.011 4.378 -11.653 1.00 89.31 100 TYR A C 1
ATOM 802 O O . TYR A 1 100 ? -0.365 4.516 -10.488 1.00 89.31 100 TYR A O 1
ATOM 810 N N . THR A 1 101 ? 1.255 4.532 -12.050 1.00 87.88 101 THR A N 1
ATOM 811 C CA . THR A 1 101 ? 2.371 4.816 -11.133 1.00 87.88 101 THR A CA 1
ATOM 812 C C . THR A 1 101 ? 2.562 6.304 -10.847 1.00 87.88 101 THR A C 1
ATOM 814 O O . THR A 1 101 ? 3.209 6.650 -9.861 1.00 87.88 101 THR A O 1
ATOM 817 N N . TRP A 1 102 ? 1.986 7.189 -11.666 1.00 86.25 102 TRP A N 1
ATOM 818 C CA . TRP A 1 102 ? 2.136 8.641 -11.543 1.00 86.25 102 TRP A CA 1
ATOM 819 C C . TRP A 1 102 ? 1.831 9.166 -10.129 1.00 86.25 102 TRP A C 1
ATOM 821 O O . TRP A 1 102 ? 0.813 8.807 -9.521 1.00 86.25 102 TRP A O 1
ATOM 831 N N . GLY A 1 103 ? 2.713 10.031 -9.608 1.00 78.00 103 GLY A N 1
ATOM 832 C CA . GLY A 1 103 ? 2.539 10.682 -8.309 1.00 78.00 103 GLY A CA 1
ATOM 833 C C . GLY A 1 103 ? 2.387 9.698 -7.147 1.00 78.00 103 GLY A C 1
ATOM 834 O O . GLY A 1 103 ? 1.495 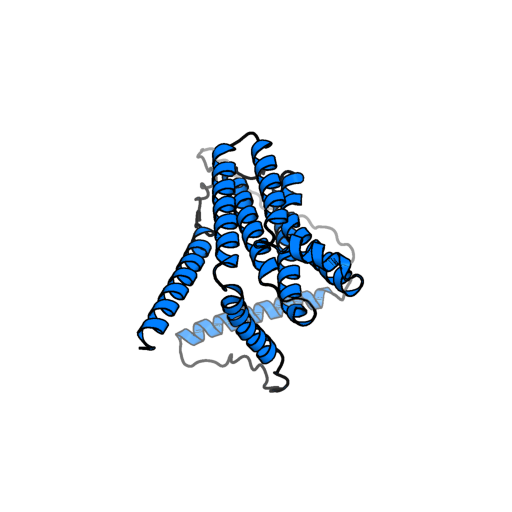9.869 -6.319 1.00 78.00 103 GLY A O 1
ATOM 835 N N . TRP A 1 104 ? 3.200 8.639 -7.104 1.00 83.75 104 TRP A N 1
ATOM 836 C CA . TRP A 1 104 ? 3.108 7.563 -6.101 1.00 83.75 104 TRP A CA 1
ATOM 837 C C . TRP A 1 104 ? 1.817 6.750 -6.190 1.00 83.75 104 TRP A C 1
ATOM 839 O O . TRP A 1 104 ? 1.237 6.327 -5.190 1.00 83.75 104 TRP A O 1
ATOM 849 N N . SER A 1 105 ? 1.349 6.519 -7.415 1.00 89.62 105 SER A N 1
ATOM 850 C CA . SER A 1 105 ? 0.040 5.915 -7.676 1.00 89.62 105 SER A CA 1
ATOM 851 C C . SER A 1 105 ? -1.119 6.716 -7.074 1.00 89.62 105 SER A C 1
ATOM 853 O O . SER A 1 105 ? -2.080 6.150 -6.534 1.00 89.62 105 SER A O 1
ATOM 855 N N . ALA A 1 106 ? -1.041 8.050 -7.171 1.00 88.38 106 ALA A N 1
ATOM 856 C CA . ALA A 1 106 ? -1.983 8.971 -6.539 1.00 88.38 106 ALA A CA 1
ATOM 857 C C . ALA A 1 106 ? -3.440 8.650 -6.866 1.00 88.38 106 ALA A C 1
ATOM 859 O O . ALA A 1 106 ? -4.288 8.694 -5.974 1.00 88.38 106 ALA A O 1
ATOM 860 N N . GLY A 1 107 ? -3.744 8.292 -8.116 1.00 89.44 107 GLY A N 1
ATOM 861 C CA . GLY A 1 107 ? -5.109 7.970 -8.533 1.00 89.44 107 GLY A CA 1
ATOM 862 C C . GLY A 1 107 ? -5.703 6.808 -7.733 1.00 89.44 107 GLY A C 1
ATOM 863 O O . GLY A 1 107 ? -6.785 6.921 -7.159 1.00 89.44 107 GLY A O 1
ATOM 864 N N . VAL A 1 108 ? -4.963 5.708 -7.624 1.00 91.19 108 VAL A N 1
ATOM 865 C CA . VAL A 1 108 ? -5.430 4.488 -6.954 1.00 91.19 108 VAL A CA 1
ATOM 866 C C . VAL A 1 108 ? -5.481 4.677 -5.442 1.00 91.19 108 VAL A C 1
ATOM 868 O O . VAL A 1 108 ? -6.456 4.284 -4.798 1.00 91.19 108 VAL A O 1
ATOM 871 N N . VAL A 1 109 ? -4.472 5.343 -4.876 1.00 93.31 109 VAL A N 1
ATOM 872 C CA . VAL A 1 109 ? -4.456 5.711 -3.456 1.00 93.31 109 VAL A CA 1
ATOM 873 C C . VAL A 1 109 ? -5.661 6.598 -3.130 1.00 93.31 109 VAL A C 1
ATOM 875 O O . VAL A 1 109 ? -6.355 6.339 -2.149 1.00 93.31 109 VAL A O 1
ATOM 878 N N . THR A 1 110 ? -5.990 7.573 -3.984 1.00 93.69 110 THR A N 1
ATOM 879 C CA . THR A 1 110 ? -7.170 8.440 -3.818 1.00 93.69 110 THR A CA 1
ATOM 880 C C . THR A 1 110 ? -8.462 7.632 -3.764 1.00 93.69 110 THR A C 1
ATOM 882 O O . THR A 1 110 ? -9.296 7.888 -2.897 1.00 93.69 110 THR A O 1
ATOM 885 N N . ILE A 1 111 ? -8.622 6.621 -4.625 1.00 93.12 111 ILE A N 1
ATOM 886 C CA . ILE A 1 111 ? -9.783 5.717 -4.585 1.00 93.12 111 ILE A CA 1
ATOM 887 C C . ILE A 1 111 ? -9.837 4.966 -3.243 1.00 93.12 111 ILE A C 1
ATOM 889 O O . ILE A 1 111 ? -10.903 4.879 -2.630 1.00 93.12 111 ILE A O 1
ATOM 893 N N . GLY A 1 112 ? -8.696 4.481 -2.743 1.00 92.88 112 GLY A N 1
ATOM 894 C CA . GLY A 1 112 ? -8.593 3.830 -1.432 1.00 92.88 112 GLY A CA 1
ATOM 895 C C . GLY A 1 112 ? -8.990 4.745 -0.267 1.00 92.88 112 GLY A C 1
ATOM 896 O O . GLY A 1 112 ? -9.826 4.373 0.561 1.00 92.88 112 GLY A O 1
ATOM 897 N N . PHE A 1 113 ? -8.464 5.974 -0.229 1.00 94.12 113 PHE A N 1
ATOM 898 C CA . PHE A 1 113 ? -8.835 6.972 0.783 1.00 94.12 113 PHE A CA 1
ATOM 899 C C . PHE A 1 113 ? -10.298 7.393 0.673 1.00 94.12 113 PHE A C 1
ATOM 901 O O . PHE A 1 113 ? -10.971 7.502 1.697 1.00 94.12 113 PHE A O 1
ATOM 908 N N . ALA A 1 114 ? -10.819 7.580 -0.540 1.00 94.38 114 ALA A N 1
ATOM 909 C CA . ALA A 1 114 ? -12.226 7.887 -0.760 1.00 94.38 114 ALA A CA 1
ATOM 910 C C . ALA A 1 114 ? -13.127 6.766 -0.223 1.00 94.38 114 ALA A C 1
ATOM 912 O O . ALA A 1 114 ? -14.123 7.049 0.443 1.00 94.38 114 ALA A O 1
ATOM 913 N N . ALA A 1 115 ? -12.749 5.499 -0.423 1.00 93.12 115 ALA A N 1
ATOM 914 C CA . ALA A 1 115 ? -13.465 4.359 0.140 1.00 93.12 115 ALA A CA 1
ATOM 915 C C . ALA A 1 115 ? -13.394 4.326 1.680 1.00 93.12 115 ALA A C 1
ATOM 917 O O . ALA A 1 115 ? -14.414 4.084 2.328 1.00 93.12 115 ALA A O 1
ATOM 918 N N . LEU A 1 116 ? -12.238 4.632 2.288 1.00 92.44 116 LEU A N 1
ATOM 919 C CA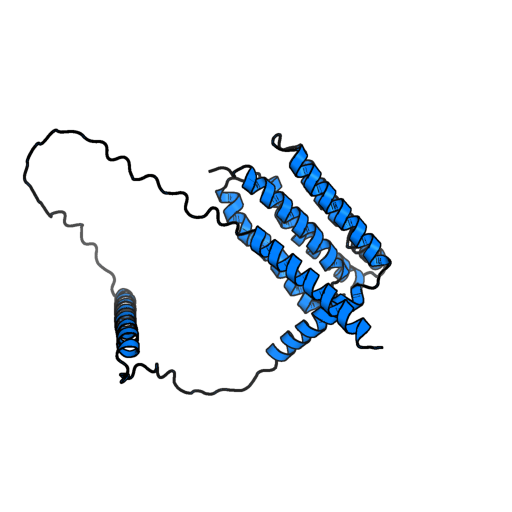 . LEU A 1 116 ? -12.095 4.738 3.750 1.00 92.44 116 LEU A CA 1
ATOM 920 C C . LEU A 1 116 ? -12.906 5.892 4.348 1.00 92.44 116 LEU A C 1
ATOM 922 O O . LEU A 1 116 ? -13.520 5.735 5.407 1.00 92.44 116 LEU A O 1
ATOM 926 N N . ILE A 1 117 ? -12.921 7.047 3.683 1.00 92.44 117 ILE A N 1
ATOM 927 C CA . ILE A 1 117 ? -13.711 8.214 4.086 1.00 92.44 117 ILE A CA 1
ATOM 928 C C . ILE A 1 117 ? -15.201 7.902 3.936 1.00 92.44 117 ILE A C 1
ATOM 930 O O . ILE A 1 117 ? -15.960 8.140 4.871 1.00 92.44 117 ILE A O 1
ATOM 934 N N . GLY A 1 118 ? -15.612 7.301 2.817 1.00 91.19 118 GLY A N 1
ATOM 935 C CA . GLY A 1 118 ? -16.986 6.856 2.585 1.00 91.19 118 GLY A CA 1
ATOM 936 C C . GLY A 1 118 ? -17.452 5.847 3.635 1.00 91.19 118 GLY A C 1
ATOM 937 O O . GLY A 1 118 ? -18.528 6.009 4.213 1.00 91.19 118 GLY A O 1
ATOM 938 N N . PHE A 1 119 ? -16.609 4.865 3.969 1.00 90.81 119 PHE A N 1
ATOM 939 C CA . PHE A 1 119 ? -16.856 3.932 5.070 1.00 90.81 119 PHE A CA 1
ATOM 940 C C . PHE A 1 119 ? -16.984 4.666 6.415 1.00 90.81 119 PHE A C 1
ATOM 942 O O . PHE A 1 119 ? -17.947 4.453 7.153 1.00 90.81 119 PHE A O 1
ATOM 949 N N . SER A 1 120 ? -16.062 5.588 6.706 1.00 90.81 120 SER A N 1
ATOM 950 C CA . SER A 1 120 ? -16.073 6.391 7.936 1.00 90.81 120 SER A CA 1
ATOM 951 C C . SER A 1 120 ? -17.300 7.297 8.040 1.00 90.81 120 SER A C 1
ATOM 953 O O . SER A 1 120 ? -17.769 7.558 9.144 1.00 90.81 120 SER A O 1
ATOM 955 N N . TRP A 1 121 ? -17.842 7.772 6.916 1.00 88.69 121 TRP A N 1
ATOM 956 C CA . TRP A 1 121 ? -19.106 8.500 6.872 1.00 88.69 121 TRP A CA 1
ATOM 957 C C . TRP A 1 121 ? -20.301 7.588 7.092 1.00 88.69 121 TRP A C 1
ATOM 959 O O . TRP A 1 121 ? -21.219 7.968 7.815 1.00 88.69 121 TRP A O 1
ATOM 969 N N . HIS A 1 122 ? -20.307 6.388 6.517 1.00 87.44 122 HIS A N 1
ATOM 970 C CA . HIS A 1 122 ? -21.417 5.460 6.692 1.00 87.44 122 HIS A CA 1
ATOM 971 C C . HIS A 1 122 ? -21.585 5.056 8.167 1.00 87.44 122 HIS A C 1
ATOM 973 O O . HIS A 1 122 ? -22.688 5.133 8.711 1.00 87.44 122 HIS A O 1
ATOM 979 N N . VAL A 1 123 ? -20.484 4.753 8.862 1.00 82.75 123 VAL A N 1
ATOM 980 C CA . VAL A 1 123 ? -20.506 4.387 10.286 1.00 82.75 123 VAL A CA 1
ATOM 981 C C . VAL A 1 123 ? -20.765 5.636 11.150 1.00 82.75 123 VAL A C 1
ATOM 983 O O . VAL A 1 123 ? -19.949 6.548 11.242 1.00 82.75 123 VAL A O 1
ATOM 986 N N . LEU A 1 124 ? -21.946 5.715 11.779 1.00 60.66 124 LEU A N 1
ATOM 987 C CA . LEU A 1 124 ? -22.515 6.917 12.427 1.00 60.66 124 LEU A CA 1
ATOM 988 C C . LEU A 1 124 ? -21.713 7.524 13.601 1.00 60.66 124 LEU A C 1
ATOM 990 O O . LEU A 1 124 ? -22.061 8.602 14.082 1.00 60.66 124 LEU A O 1
ATOM 994 N N . ARG A 1 125 ? -20.636 6.887 14.076 1.00 67.81 125 ARG A N 1
ATOM 995 C CA . ARG A 1 125 ? -19.994 7.216 15.360 1.00 67.81 125 ARG A CA 1
ATOM 996 C C . ARG A 1 125 ? -18.522 7.623 15.178 1.00 67.81 125 ARG A C 1
ATOM 998 O O . ARG A 1 125 ? -17.753 6.893 14.574 1.00 67.81 125 ARG A O 1
ATOM 1005 N N . GLN A 1 126 ? -18.138 8.793 15.713 1.00 75.62 126 GLN A N 1
ATOM 1006 C CA . GLN A 1 126 ? -16.780 9.391 15.635 1.00 75.62 126 GLN A CA 1
ATOM 1007 C C . GLN A 1 126 ? -16.283 9.772 14.222 1.00 75.62 126 GLN A C 1
ATOM 1009 O O . GLN A 1 126 ? -15.081 9.839 13.962 1.00 75.62 126 GLN A O 1
ATOM 1014 N N . ARG A 1 127 ? -17.220 10.092 13.324 1.00 85.12 127 ARG A N 1
ATOM 1015 C CA . ARG A 1 127 ? -16.973 10.452 11.917 1.00 85.12 127 ARG A CA 1
ATOM 1016 C C . ARG A 1 127 ? -15.934 11.556 11.732 1.00 85.12 127 ARG A C 1
ATOM 1018 O O . ARG A 1 127 ? -15.038 11.423 10.909 1.00 85.12 127 ARG A O 1
ATOM 1025 N N . THR A 1 128 ? -16.054 12.640 12.494 1.00 86.88 128 THR A N 1
ATOM 1026 C CA . THR A 1 128 ? -15.251 13.854 12.297 1.00 86.88 128 THR A CA 1
ATOM 1027 C C . THR A 1 128 ? -13.769 13.606 12.540 1.00 86.88 128 THR A C 1
ATOM 1029 O O . THR A 1 128 ? -12.957 14.002 11.714 1.00 86.88 128 THR A O 1
ATOM 1032 N N . LEU A 1 129 ? -13.416 12.894 13.614 1.00 86.62 129 LEU A N 1
ATOM 1033 C CA . LEU A 1 129 ? -12.023 12.577 13.929 1.00 86.62 129 LEU A CA 1
ATOM 1034 C C . LEU A 1 129 ? -11.418 11.633 12.885 1.00 86.62 129 LEU A C 1
ATOM 1036 O O . LEU A 1 129 ? -10.334 11.907 12.380 1.00 86.62 129 LEU A O 1
ATOM 1040 N N . ARG A 1 130 ? -12.127 10.553 12.523 1.00 89.50 130 ARG A N 1
ATOM 1041 C CA . ARG A 1 130 ? -11.655 9.584 11.517 1.00 89.50 130 ARG A CA 1
ATOM 1042 C C . ARG A 1 130 ? -11.405 10.260 10.172 1.00 89.50 130 ARG A C 1
ATOM 1044 O O . ARG A 1 130 ? -10.330 10.109 9.604 1.00 89.50 130 ARG A O 1
ATOM 1051 N N . VAL A 1 131 ? -12.376 11.045 9.703 1.00 92.06 131 VAL A N 1
ATOM 1052 C CA . VAL A 1 131 ? -12.260 11.778 8.440 1.00 92.06 131 VAL A CA 1
ATOM 1053 C C . VAL A 1 131 ? -11.134 12.804 8.515 1.00 92.06 131 VAL A C 1
ATOM 1055 O O . VAL A 1 131 ? -10.320 12.823 7.607 1.00 92.06 131 VAL A O 1
ATOM 1058 N N . ALA A 1 132 ? -11.020 13.587 9.595 1.00 92.12 132 ALA A N 1
ATOM 1059 C CA . ALA A 1 132 ? -9.960 14.588 9.739 1.00 92.12 132 ALA A CA 1
ATOM 1060 C C . ALA A 1 132 ? -8.547 13.979 9.724 1.00 92.12 132 ALA A C 1
ATOM 1062 O O . ALA A 1 132 ? -7.645 14.525 9.094 1.00 92.12 132 ALA A O 1
ATOM 1063 N N . VAL A 1 133 ? -8.341 12.840 10.395 1.00 91.44 133 VAL A N 1
ATOM 1064 C CA . VAL A 1 133 ? -7.039 12.153 10.384 1.00 91.44 133 VAL A CA 1
ATOM 1065 C C . VAL A 1 133 ? -6.745 11.569 9.002 1.00 91.44 133 VAL A C 1
ATOM 1067 O O . VAL A 1 133 ? -5.633 11.724 8.505 1.00 91.44 133 VAL A O 1
ATOM 1070 N N . LEU A 1 134 ? -7.731 10.936 8.356 1.00 92.94 134 LEU A N 1
ATOM 1071 C CA . LEU A 1 134 ? -7.565 10.381 7.010 1.00 92.94 134 LEU A CA 1
ATOM 1072 C C . LEU A 1 134 ? -7.303 11.465 5.962 1.00 92.94 134 LEU A C 1
ATOM 1074 O O . LEU A 1 134 ? -6.461 11.264 5.092 1.00 92.94 134 LEU A O 1
ATOM 1078 N N . THR A 1 135 ? -7.986 12.609 6.038 1.00 94.00 135 THR A N 1
ATOM 1079 C CA . THR A 1 135 ? -7.756 13.725 5.114 1.00 94.00 135 THR A CA 1
ATOM 1080 C C . THR A 1 135 ? -6.395 14.359 5.338 1.00 94.00 135 THR A C 1
ATOM 1082 O O . THR A 1 135 ? -5.710 14.632 4.360 1.00 94.00 135 THR A O 1
ATOM 1085 N N . LEU A 1 136 ? -5.957 14.540 6.589 1.00 93.94 136 LEU A N 1
ATOM 1086 C CA . LEU A 1 136 ? -4.605 15.018 6.887 1.00 93.94 136 LEU A CA 1
ATOM 1087 C C . LEU A 1 136 ? -3.562 14.068 6.292 1.00 93.94 136 LEU A C 1
ATOM 1089 O O . LEU A 1 136 ? -2.662 14.511 5.583 1.00 93.94 136 LEU A O 1
ATOM 1093 N N . LEU A 1 137 ? -3.728 12.763 6.513 1.00 93.12 137 LEU A N 1
ATOM 1094 C CA . LEU A 1 137 ? -2.816 11.745 6.003 1.00 93.12 137 LEU A CA 1
ATOM 1095 C C . LEU A 1 137 ? -2.797 11.710 4.465 1.00 93.12 137 LEU A C 1
ATOM 1097 O O . LEU A 1 137 ? -1.725 11.618 3.871 1.00 93.12 137 LEU A O 1
ATOM 1101 N N . PHE A 1 138 ? -3.954 11.867 3.820 1.00 93.81 138 PHE A N 1
ATOM 1102 C CA . PHE A 1 138 ? -4.057 11.990 2.366 1.00 93.81 138 PHE A CA 1
ATOM 1103 C C . PHE A 1 138 ? -3.395 13.268 1.834 1.00 93.81 138 PHE A C 1
ATOM 1105 O O . PHE A 1 138 ? -2.669 13.216 0.847 1.00 93.81 138 PHE A O 1
ATOM 1112 N N . ILE A 1 139 ? -3.584 14.413 2.496 1.00 94.25 139 ILE A N 1
ATOM 1113 C CA . ILE A 1 139 ? -2.915 15.664 2.116 1.00 94.25 139 ILE A CA 1
ATOM 1114 C C . ILE A 1 139 ? -1.400 15.494 2.226 1.00 94.25 139 ILE A C 1
ATOM 1116 O O . ILE A 1 139 ? -0.694 15.847 1.289 1.00 94.25 139 ILE A O 1
ATOM 1120 N N . SER A 1 140 ? -0.900 14.911 3.322 1.00 92.94 140 SER A N 1
ATOM 1121 C CA . SER A 1 140 ? 0.527 14.600 3.477 1.00 92.94 140 SER A CA 1
ATOM 1122 C C . SER A 1 140 ? 1.044 13.665 2.383 1.00 92.94 140 SER A C 1
ATOM 1124 O O . SER A 1 140 ? 2.166 13.830 1.919 1.00 92.94 140 SER A O 1
ATOM 1126 N N . PHE A 1 141 ? 0.236 12.696 1.955 1.00 91.81 141 PHE A N 1
ATOM 1127 C CA . PHE A 1 141 ? 0.574 11.811 0.845 1.00 91.81 141 PHE A CA 1
ATOM 1128 C C . PHE A 1 141 ? 0.702 12.574 -0.474 1.00 91.81 141 PHE A C 1
ATOM 1130 O O . PHE A 1 141 ? 1.728 12.473 -1.137 1.00 91.81 141 PHE A O 1
ATOM 1137 N N . VAL A 1 142 ? -0.302 13.376 -0.832 1.00 90.88 142 VAL A N 1
ATOM 1138 C CA . VAL A 1 142 ? -0.302 14.142 -2.085 1.00 90.88 142 VAL A CA 1
ATOM 1139 C C . VAL A 1 142 ? 0.832 15.164 -2.106 1.00 90.88 142 VAL A C 1
ATOM 1141 O O . VAL A 1 142 ? 1.497 15.310 -3.129 1.00 90.88 142 VAL A O 1
ATOM 1144 N N . THR A 1 143 ? 1.095 15.850 -0.988 1.00 88.69 143 THR A N 1
ATOM 1145 C CA . THR A 1 143 ? 2.207 16.806 -0.914 1.00 88.69 143 THR A CA 1
ATOM 1146 C C . THR A 1 143 ? 3.553 16.108 -1.057 1.00 88.69 143 THR A C 1
ATOM 1148 O O . THR A 1 143 ? 4.393 16.596 -1.808 1.00 88.69 143 THR A O 1
ATOM 1151 N N . LEU A 1 144 ? 3.761 14.959 -0.407 1.00 85.94 144 LEU A N 1
ATOM 1152 C CA . LEU A 1 144 ? 5.005 14.195 -0.530 1.00 85.94 144 LEU A CA 1
ATOM 1153 C C . LEU A 1 144 ? 5.183 13.578 -1.919 1.00 85.94 144 LEU A C 1
ATOM 1155 O O . LEU A 1 144 ? 6.281 13.667 -2.459 1.00 85.94 144 LEU A O 1
ATOM 1159 N N . GLY A 1 145 ? 4.123 13.033 -2.519 1.00 84.38 145 GLY A N 1
ATOM 1160 C CA . GLY A 1 145 ? 4.150 12.515 -3.888 1.00 84.38 145 GLY A CA 1
ATOM 1161 C C . GLY A 1 145 ? 4.479 13.612 -4.900 1.00 84.38 145 GLY A C 1
ATOM 1162 O O . GLY A 1 145 ? 5.389 13.452 -5.706 1.00 84.38 145 GLY A O 1
ATOM 1163 N N . ALA A 1 146 ? 3.837 14.780 -4.790 1.00 85.12 146 ALA A N 1
ATOM 1164 C CA . ALA A 1 146 ? 4.153 15.931 -5.634 1.00 85.12 146 ALA A CA 1
ATOM 1165 C C . ALA A 1 146 ? 5.592 16.427 -5.421 1.00 85.12 146 ALA A C 1
ATOM 1167 O O . ALA A 1 146 ? 6.293 16.706 -6.386 1.00 85.12 146 ALA A O 1
ATOM 1168 N N . MET A 1 147 ? 6.069 16.509 -4.171 1.00 81.56 147 MET A N 1
ATOM 1169 C CA . MET A 1 147 ? 7.463 16.872 -3.874 1.00 81.56 147 MET A CA 1
ATOM 1170 C C . MET A 1 147 ? 8.469 15.839 -4.399 1.00 81.56 147 MET A C 1
ATOM 1172 O O . MET A 1 147 ? 9.574 16.221 -4.787 1.00 81.56 147 MET A O 1
ATOM 1176 N N . GLY A 1 148 ? 8.099 14.557 -4.419 1.00 76.25 148 GLY A N 1
ATOM 1177 C CA . GLY A 1 148 ? 8.905 13.458 -4.949 1.00 76.25 148 GLY A CA 1
ATOM 1178 C C . GLY A 1 148 ? 9.160 13.549 -6.455 1.00 76.25 148 GLY A C 1
ATOM 1179 O O . GLY A 1 148 ? 10.195 13.079 -6.912 1.00 76.25 148 GLY A O 1
ATOM 1180 N N . GLU A 1 149 ? 8.287 14.218 -7.209 1.00 74.69 149 GLU A N 1
ATOM 1181 C CA . GLU A 1 149 ? 8.518 14.509 -8.633 1.00 74.69 149 GLU A CA 1
ATOM 1182 C C . GLU A 1 149 ? 9.584 15.605 -8.828 1.00 74.69 149 GLU A C 1
ATOM 1184 O O . GLU A 1 149 ? 10.351 15.585 -9.789 1.00 74.69 149 GLU A O 1
ATOM 1189 N N . PHE A 1 150 ? 9.680 16.563 -7.897 1.00 72.06 150 PHE A N 1
ATOM 1190 C CA . PHE A 1 150 ? 10.643 17.670 -7.982 1.00 72.06 150 PHE A CA 1
ATOM 1191 C C . PHE A 1 150 ? 12.015 17.337 -7.385 1.00 72.06 150 PHE A C 1
ATOM 1193 O O . PHE A 1 150 ? 13.022 17.943 -7.757 1.00 72.06 150 PHE A O 1
ATOM 1200 N N . VAL A 1 151 ? 12.073 16.403 -6.434 1.00 68.06 151 VAL A N 1
ATOM 1201 C CA . VAL A 1 151 ? 13.310 15.974 -5.775 1.00 68.06 151 VAL A CA 1
ATOM 1202 C C . VAL A 1 151 ? 13.592 14.532 -6.188 1.00 68.06 151 VAL A C 1
ATOM 1204 O O . VAL A 1 151 ? 12.757 13.683 -5.906 1.00 68.06 151 VAL A O 1
ATOM 1207 N N . PRO A 1 152 ? 14.764 14.195 -6.762 1.00 62.50 152 PRO A N 1
ATOM 1208 C CA . PRO A 1 152 ? 15.092 12.827 -7.171 1.00 62.50 152 PRO A CA 1
ATOM 1209 C C . PRO A 1 152 ? 15.356 11.927 -5.948 1.00 62.50 152 PRO A C 1
ATOM 1211 O O . PRO A 1 152 ? 16.478 11.509 -5.668 1.00 62.50 152 PRO A O 1
ATOM 1214 N N . VAL A 1 153 ? 14.311 11.644 -5.170 1.00 59.44 153 VAL A N 1
ATOM 1215 C CA . VAL A 1 153 ? 14.327 10.761 -3.996 1.00 59.44 153 VAL A CA 1
ATOM 1216 C C . VAL A 1 153 ? 14.475 9.304 -4.439 1.00 59.44 153 VAL A C 1
ATOM 1218 O O . VAL A 1 153 ? 15.122 8.516 -3.748 1.00 59.44 153 VAL A O 1
ATOM 1221 N N . ARG A 1 154 ? 13.964 8.974 -5.633 1.00 56.47 154 ARG A N 1
ATOM 1222 C CA . ARG A 1 154 ? 13.970 7.632 -6.233 1.00 56.47 154 ARG A CA 1
ATOM 1223 C C . ARG A 1 154 ? 15.361 6.987 -6.235 1.00 56.47 154 ARG A C 1
ATOM 1225 O O . ARG A 1 154 ? 15.505 5.853 -5.791 1.00 56.47 154 ARG A O 1
ATOM 1232 N N . SER A 1 155 ? 16.405 7.730 -6.613 1.00 59.41 155 SER A N 1
ATOM 1233 C CA . SER A 1 155 ? 17.788 7.219 -6.644 1.00 59.41 155 SER A CA 1
ATOM 1234 C C . SER A 1 155 ? 18.381 6.967 -5.253 1.00 59.41 155 SER A C 1
ATOM 1236 O O . SER A 1 155 ? 19.166 6.040 -5.077 1.00 59.41 155 SER A O 1
ATOM 1238 N N . SER A 1 156 ? 17.984 7.751 -4.245 1.00 60.41 156 SER A N 1
ATOM 1239 C CA . SER A 1 156 ? 18.472 7.583 -2.868 1.00 60.41 156 SER A CA 1
ATOM 1240 C C . SER A 1 156 ? 17.871 6.344 -2.204 1.00 60.41 156 SER A C 1
ATOM 1242 O O . SER A 1 156 ? 18.554 5.660 -1.449 1.00 60.41 156 SER A O 1
ATOM 1244 N N . VAL A 1 157 ? 16.600 6.048 -2.485 1.00 57.22 157 VAL A N 1
ATOM 1245 C CA . VAL A 1 157 ? 15.897 4.910 -1.883 1.00 57.22 157 VAL A CA 1
ATOM 1246 C C . VAL A 1 157 ? 16.255 3.601 -2.589 1.00 57.22 157 VAL A C 1
ATOM 1248 O O . VAL A 1 157 ? 16.550 2.615 -1.916 1.00 57.22 157 VAL A O 1
ATOM 1251 N N . LEU A 1 158 ? 16.340 3.604 -3.924 1.00 57.66 158 LEU A N 1
ATOM 1252 C CA . LEU A 1 158 ? 16.855 2.463 -4.690 1.00 57.66 158 LEU A CA 1
ATOM 1253 C C . LEU A 1 158 ? 18.291 2.098 -4.281 1.00 57.66 158 LEU A C 1
ATOM 1255 O O . LEU A 1 158 ? 18.601 0.915 -4.187 1.00 57.66 158 LEU A O 1
ATOM 1259 N N . GLY A 1 159 ? 19.135 3.085 -3.954 1.00 57.22 159 GLY A N 1
ATOM 1260 C CA . GLY A 1 159 ? 20.476 2.847 -3.410 1.00 57.22 159 GLY A CA 1
ATOM 1261 C C . GLY A 1 159 ? 20.454 2.040 -2.107 1.00 57.22 159 GLY A C 1
ATOM 1262 O O . GLY A 1 159 ? 21.124 1.015 -2.011 1.00 57.22 159 GLY A O 1
ATOM 1263 N N . VAL A 1 160 ? 19.604 2.420 -1.146 1.00 59.72 160 VAL A N 1
ATOM 1264 C CA . VAL A 1 160 ? 19.451 1.695 0.132 1.00 59.72 160 VAL A CA 1
ATOM 1265 C C . VAL A 1 160 ? 18.913 0.277 -0.086 1.00 59.72 160 VAL A C 1
ATOM 1267 O O . VAL A 1 160 ? 19.404 -0.672 0.521 1.00 59.72 160 VAL A O 1
ATOM 1270 N N . PHE A 1 161 ? 17.940 0.095 -0.983 1.00 55.81 161 PHE A N 1
ATOM 1271 C CA . PHE A 1 161 ? 17.417 -1.240 -1.293 1.00 55.81 161 PHE A CA 1
ATOM 1272 C C . PHE A 1 161 ? 18.410 -2.107 -2.074 1.00 55.81 161 PHE A C 1
ATOM 1274 O O . PHE A 1 161 ? 18.415 -3.322 -1.886 1.00 55.81 161 PHE A O 1
ATOM 1281 N N . SER A 1 162 ? 19.280 -1.515 -2.895 1.00 57.31 162 SER A N 1
ATOM 1282 C CA . SER A 1 162 ? 20.349 -2.246 -3.584 1.00 57.31 162 SER A CA 1
ATOM 1283 C C . SER A 1 162 ? 21.400 -2.792 -2.610 1.00 57.31 162 SER A C 1
ATOM 1285 O O . SER A 1 162 ? 21.864 -3.917 -2.785 1.00 57.31 162 SER A O 1
ATOM 1287 N N . GLU A 1 163 ? 21.691 -2.073 -1.520 1.00 56.97 163 GLU A N 1
ATOM 1288 C CA . GLU A 1 163 ? 22.550 -2.572 -0.436 1.00 56.97 163 GLU A CA 1
ATOM 1289 C C . GLU A 1 163 ? 21.892 -3.735 0.328 1.00 56.97 163 GLU A C 1
ATOM 1291 O O . GLU A 1 163 ? 22.558 -4.705 0.689 1.00 56.97 163 GLU A O 1
ATOM 1296 N N . VAL A 1 164 ? 20.565 -3.711 0.500 1.00 54.56 164 VAL A N 1
ATOM 1297 C CA . VAL A 1 164 ? 19.808 -4.833 1.089 1.00 54.56 164 VAL A CA 1
ATOM 1298 C C . VAL A 1 164 ? 19.718 -6.026 0.126 1.00 54.56 164 VAL A C 1
ATOM 1300 O O . VAL A 1 164 ? 19.786 -7.175 0.560 1.00 54.56 164 VAL A O 1
ATOM 1303 N N . ALA A 1 165 ? 19.624 -5.787 -1.184 1.00 52.84 165 ALA A N 1
ATOM 1304 C CA . ALA A 1 165 ? 19.681 -6.833 -2.205 1.00 52.84 165 ALA A CA 1
ATOM 1305 C C . ALA A 1 165 ? 21.075 -7.479 -2.292 1.00 52.84 165 ALA A C 1
ATOM 1307 O O . ALA A 1 165 ? 21.175 -8.691 -2.479 1.00 52.84 165 ALA A O 1
ATOM 1308 N N . LEU A 1 166 ? 22.148 -6.709 -2.070 1.00 53.97 166 LEU A N 1
ATOM 1309 C CA . LEU A 1 166 ? 23.491 -7.254 -1.856 1.00 53.97 166 LEU A CA 1
ATOM 1310 C C . LEU A 1 166 ? 23.538 -8.134 -0.607 1.00 53.97 166 LEU A C 1
ATOM 1312 O O . LEU A 1 166 ? 24.115 -9.211 -0.667 1.00 53.97 166 LEU A O 1
ATOM 1316 N N . LEU A 1 167 ? 22.870 -7.750 0.481 1.00 47.78 167 LEU A N 1
ATOM 1317 C CA . LEU A 1 167 ? 22.775 -8.562 1.699 1.00 47.78 167 LEU A CA 1
ATOM 1318 C C . LEU A 1 167 ? 21.992 -9.868 1.463 1.00 47.78 167 LEU A C 1
ATOM 1320 O O . LEU A 1 167 ? 22.383 -10.920 1.960 1.00 47.78 167 LEU A O 1
ATOM 1324 N N . ALA A 1 168 ? 20.949 -9.834 0.628 1.00 50.09 168 ALA A N 1
ATOM 1325 C CA . ALA A 1 168 ? 20.225 -11.024 0.176 1.00 50.09 168 ALA A CA 1
ATOM 1326 C C . ALA A 1 168 ? 21.060 -11.915 -0.766 1.00 50.09 168 ALA A C 1
ATOM 1328 O O . ALA A 1 168 ? 20.912 -13.134 -0.735 1.00 50.09 168 ALA A O 1
ATOM 1329 N N . ASN A 1 169 ? 21.950 -11.331 -1.575 1.00 50.84 169 ASN A N 1
ATOM 1330 C CA . ASN A 1 169 ? 22.902 -12.074 -2.405 1.00 50.84 169 ASN A CA 1
ATOM 1331 C C . ASN A 1 169 ? 24.064 -12.649 -1.580 1.00 50.84 169 ASN A C 1
ATOM 1333 O O . ASN A 1 169 ? 24.473 -13.773 -1.842 1.00 50.84 169 ASN A O 1
ATOM 1337 N N . VAL A 1 170 ? 24.528 -11.945 -0.543 1.00 51.50 170 VAL A N 1
ATOM 1338 C CA . VAL A 1 170 ? 25.487 -12.443 0.460 1.00 51.50 170 VAL A CA 1
ATOM 1339 C C . VAL A 1 170 ? 24.873 -13.599 1.259 1.00 51.50 170 VAL A C 1
ATOM 1341 O O . VAL A 1 170 ? 25.521 -14.622 1.443 1.00 51.50 170 VAL A O 1
ATOM 1344 N N . LEU A 1 171 ? 23.593 -13.505 1.634 1.00 49.75 171 LEU A N 1
ATOM 1345 C CA . LEU A 1 171 ? 22.839 -14.599 2.265 1.00 49.75 171 LEU A CA 1
ATOM 1346 C C . LEU A 1 171 ? 22.562 -15.785 1.322 1.00 49.75 171 LEU A C 1
ATOM 1348 O O . LEU A 1 171 ? 22.302 -16.887 1.797 1.00 49.75 171 LEU A O 1
ATOM 1352 N N . LYS A 1 172 ? 22.621 -15.588 -0.001 1.00 47.00 172 LYS A N 1
ATOM 1353 C CA . LYS A 1 172 ? 22.476 -16.650 -1.015 1.00 47.00 172 LYS A CA 1
ATOM 1354 C C . LYS A 1 172 ? 23.810 -17.256 -1.476 1.00 47.00 172 LYS A C 1
ATOM 1356 O O . LYS A 1 172 ? 23.789 -18.171 -2.295 1.00 47.00 172 LYS A O 1
ATOM 1361 N N . LEU A 1 173 ? 24.947 -16.798 -0.945 1.00 40.62 173 LEU A N 1
ATOM 1362 C CA . LEU A 1 173 ? 26.297 -17.255 -1.306 1.00 40.62 173 LEU A CA 1
ATOM 1363 C C . LEU A 1 173 ? 27.035 -17.977 -0.166 1.00 40.62 173 LEU A C 1
ATOM 1365 O O . LEU A 1 173 ? 28.261 -17.957 -0.116 1.00 40.62 173 LEU A O 1
ATOM 1369 N N . SER A 1 174 ? 26.311 -18.696 0.695 1.00 35.94 174 SER A N 1
ATOM 1370 C CA . SER A 1 174 ? 26.921 -19.714 1.564 1.00 35.94 174 SER A CA 1
ATOM 1371 C C . SER A 1 174 ? 26.447 -21.128 1.214 1.00 35.94 174 SER A C 1
ATOM 1373 O O . SER A 1 174 ? 25.563 -21.666 1.877 1.00 35.94 174 SER A O 1
ATOM 1375 N N . PRO A 1 175 ? 27.040 -21.776 0.199 1.00 46.41 175 PRO A N 1
ATOM 1376 C CA . PRO A 1 175 ? 27.427 -23.173 0.310 1.00 46.41 175 PRO A CA 1
ATOM 1377 C C . PRO A 1 175 ? 28.808 -23.250 1.001 1.00 46.41 175 PRO A C 1
ATOM 1379 O O . PRO A 1 175 ? 29.683 -22.455 0.674 1.00 46.41 175 PRO A O 1
ATOM 1382 N N . LEU A 1 176 ? 29.007 -24.221 1.901 1.00 35.53 176 LEU A N 1
ATOM 1383 C CA . LEU A 1 176 ? 30.154 -24.409 2.821 1.00 35.53 176 LEU A CA 1
ATOM 1384 C C . LEU A 1 176 ? 30.066 -23.513 4.069 1.00 35.53 176 LEU A C 1
ATOM 1386 O O . LEU A 1 176 ? 30.151 -22.296 3.982 1.00 35.53 176 LEU A O 1
ATOM 1390 N N . VAL A 1 177 ? 29.850 -24.045 5.270 1.00 35.69 177 VAL A N 1
ATOM 1391 C CA . VAL A 1 177 ? 30.632 -25.117 5.897 1.00 35.69 177 VAL A CA 1
ATOM 1392 C C . VAL A 1 177 ? 29.698 -26.144 6.551 1.00 35.69 177 VAL A C 1
ATOM 1394 O O . VAL A 1 177 ? 28.981 -25.834 7.500 1.00 35.69 177 VAL A O 1
ATOM 1397 N N . GLU A 1 178 ? 29.721 -27.369 6.019 1.00 44.41 178 GLU A N 1
ATOM 1398 C CA . GLU A 1 178 ? 29.615 -28.571 6.844 1.00 44.41 178 GLU A CA 1
ATOM 1399 C C . GLU A 1 178 ? 30.716 -28.480 7.900 1.00 44.41 178 GLU A C 1
ATOM 1401 O O . GLU A 1 178 ? 31.892 -28.588 7.570 1.00 44.41 178 GLU A O 1
ATOM 1406 N N . ASP A 1 179 ? 30.340 -28.259 9.154 1.00 30.78 179 ASP A N 1
ATOM 1407 C CA . ASP A 1 179 ? 31.085 -28.862 10.246 1.00 30.78 179 ASP A CA 1
ATOM 1408 C C . ASP A 1 179 ? 30.072 -29.615 11.094 1.00 30.78 179 ASP A C 1
ATOM 1410 O O . ASP A 1 179 ? 29.310 -29.072 11.899 1.00 30.78 179 ASP A O 1
ATOM 1414 N N . GLU A 1 180 ? 30.044 -30.907 10.811 1.00 38.78 180 GLU A N 1
ATOM 1415 C CA . GLU A 1 180 ? 29.447 -31.979 11.579 1.00 38.78 180 GLU A CA 1
ATOM 1416 C C . GLU A 1 180 ? 30.230 -32.131 12.899 1.00 38.78 180 GLU A C 1
ATOM 1418 O O . GLU A 1 180 ? 30.794 -33.173 13.211 1.00 38.78 180 GLU A O 1
ATOM 1423 N N . ALA A 1 181 ? 30.311 -31.061 13.691 1.00 37.84 181 ALA A N 1
ATOM 1424 C CA . ALA A 1 181 ? 30.770 -31.128 15.065 1.00 37.84 181 ALA A CA 1
ATOM 1425 C C . ALA A 1 181 ? 29.532 -31.343 15.928 1.00 37.84 181 ALA A C 1
ATOM 1427 O O . ALA A 1 181 ? 28.694 -30.454 16.091 1.00 37.84 181 ALA A O 1
ATOM 1428 N N . MET A 1 182 ? 29.402 -32.580 16.403 1.00 39.16 182 MET A N 1
ATOM 1429 C CA . MET A 1 182 ? 28.390 -33.049 17.336 1.00 39.16 182 MET A CA 1
ATOM 1430 C C . MET A 1 182 ? 27.882 -31.942 18.259 1.00 39.16 182 MET A C 1
ATOM 1432 O O . MET A 1 182 ? 28.645 -31.277 18.955 1.00 39.16 182 MET A O 1
ATOM 1436 N N . ASN A 1 183 ? 26.560 -31.827 18.316 1.00 40.56 183 ASN A N 1
ATOM 1437 C CA . ASN A 1 183 ? 25.826 -31.166 19.380 1.00 40.56 183 ASN A CA 1
ATOM 1438 C C . ASN A 1 183 ? 26.048 -31.935 20.702 1.00 40.56 183 ASN A C 1
ATOM 1440 O O . ASN A 1 183 ? 25.124 -32.534 21.253 1.00 40.56 183 ASN A O 1
ATOM 1444 N N . GLU A 1 184 ? 27.289 -31.971 21.195 1.00 48.12 184 GLU A N 1
ATOM 1445 C CA . GLU A 1 184 ? 27.587 -32.242 22.592 1.00 48.12 184 GLU A CA 1
ATOM 1446 C C . GLU A 1 184 ? 27.025 -31.057 23.365 1.00 48.12 184 GLU A C 1
ATOM 1448 O O . GLU A 1 184 ? 27.655 -30.013 23.542 1.00 48.12 184 GLU A O 1
ATOM 1453 N N . LYS A 1 185 ? 25.767 -31.204 23.786 1.00 54.91 185 LYS A N 1
ATOM 1454 C CA . LYS A 1 185 ? 25.165 -30.334 24.787 1.00 54.91 185 LYS A CA 1
ATOM 1455 C C . LYS A 1 185 ? 26.128 -30.317 25.970 1.00 54.91 185 LYS A C 1
ATOM 1457 O O . LYS A 1 185 ? 26.268 -31.318 26.669 1.00 54.91 185 LYS A O 1
ATOM 1462 N N . ASN A 1 186 ? 26.820 -29.198 26.156 1.00 56.44 186 ASN A N 1
ATOM 1463 C CA . ASN A 1 186 ? 27.882 -29.038 27.141 1.00 56.44 186 ASN A CA 1
ATOM 1464 C C . ASN A 1 186 ? 27.274 -28.968 28.562 1.00 56.44 186 ASN A C 1
ATOM 1466 O O . ASN A 1 186 ? 27.150 -27.909 29.170 1.00 56.44 186 ASN A O 1
ATOM 1470 N N . LEU A 1 187 ? 26.789 -30.117 29.044 1.00 60.94 187 LEU A N 1
ATOM 1471 C CA . LEU A 1 187 ? 26.085 -30.339 30.316 1.00 60.94 187 LEU A CA 1
ATOM 1472 C C . LEU A 1 187 ? 27.005 -30.956 31.380 1.00 60.94 187 LEU A C 1
ATOM 1474 O O . LEU A 1 187 ? 26.530 -31.546 32.357 1.00 60.94 187 LEU A O 1
ATOM 1478 N N . ILE A 1 188 ? 28.318 -30.853 31.177 1.00 71.88 188 ILE A N 1
ATOM 1479 C CA . ILE A 1 188 ? 29.326 -31.312 32.130 1.00 71.88 188 ILE A CA 1
ATOM 1480 C C . ILE A 1 188 ? 29.208 -30.456 33.402 1.00 71.88 188 ILE A C 1
ATOM 1482 O O . ILE A 1 188 ? 28.808 -29.288 33.341 1.00 71.88 188 ILE A O 1
ATOM 1486 N N . ALA A 1 189 ? 29.478 -31.057 34.563 1.00 71.44 189 ALA A N 1
ATOM 1487 C CA . ALA A 1 189 ? 29.457 -30.349 35.841 1.00 71.44 189 ALA A CA 1
ATOM 1488 C C . ALA A 1 189 ? 30.387 -29.126 35.775 1.00 71.44 189 ALA A C 1
ATOM 1490 O O . ALA A 1 189 ? 31.518 -29.248 35.303 1.00 71.44 189 ALA A O 1
ATOM 1491 N N . SER A 1 190 ? 29.881 -27.959 36.177 1.00 77.25 190 SER A N 1
ATOM 1492 C CA . SER A 1 190 ? 30.708 -26.760 36.343 1.00 77.25 190 SER A CA 1
ATOM 1493 C C . SER A 1 190 ? 31.237 -26.700 37.774 1.00 77.25 190 SER A C 1
ATOM 1495 O O . SER A 1 190 ? 30.531 -27.089 38.705 1.00 77.25 190 SER A O 1
ATOM 1497 N N . ASP A 1 191 ? 32.451 -26.182 37.952 1.00 79.56 191 ASP A N 1
ATOM 1498 C CA . ASP A 1 191 ? 33.025 -25.911 39.277 1.00 79.56 191 ASP A CA 1
ATOM 1499 C C . ASP A 1 191 ? 32.416 -24.649 39.928 1.00 79.56 191 ASP A C 1
ATOM 1501 O O . ASP A 1 191 ? 32.582 -24.419 41.127 1.00 79.56 191 ASP A O 1
ATOM 1505 N N . ASP A 1 192 ? 31.683 -23.836 39.158 1.00 81.69 192 ASP A N 1
ATOM 1506 C CA . ASP A 1 192 ? 30.959 -22.663 39.651 1.00 81.69 192 ASP A CA 1
ATOM 1507 C C . ASP A 1 192 ? 29.579 -23.053 40.215 1.00 81.69 192 ASP A C 1
ATOM 1509 O O . ASP A 1 192 ? 28.729 -23.610 39.517 1.00 81.69 192 ASP A O 1
ATOM 1513 N N . TYR A 1 193 ? 29.335 -22.726 41.488 1.00 82.81 193 TYR A N 1
ATOM 1514 C CA . TYR A 1 193 ? 28.102 -23.059 42.204 1.00 82.81 193 TYR A CA 1
ATOM 1515 C C . TYR A 1 193 ? 26.848 -22.399 41.604 1.00 82.81 193 TYR A C 1
ATOM 1517 O O . TYR A 1 193 ? 25.787 -23.032 41.550 1.00 82.81 193 TYR A O 1
ATOM 1525 N N . GLU A 1 194 ? 26.939 -21.144 41.150 1.00 78.75 194 GLU A N 1
ATOM 1526 C CA . GLU A 1 194 ? 25.780 -20.440 40.580 1.00 78.75 194 GLU A CA 1
ATOM 1527 C C . GLU A 1 194 ? 25.431 -20.983 39.191 1.00 78.75 194 GLU A C 1
ATOM 1529 O O . GLU A 1 194 ? 24.258 -21.214 38.869 1.00 78.75 194 GLU A O 1
ATOM 1534 N N . GLU A 1 195 ? 26.457 -21.272 38.394 1.00 77.81 195 GLU A N 1
ATOM 1535 C CA . GLU A 1 195 ? 26.297 -21.879 37.080 1.00 77.81 195 GLU A CA 1
ATOM 1536 C C . GLU A 1 195 ? 25.775 -23.321 37.184 1.00 77.81 195 GLU A C 1
ATOM 1538 O O . GLU A 1 195 ? 24.869 -23.722 36.446 1.00 77.81 195 GLU A O 1
ATOM 1543 N N . GLU A 1 196 ? 26.273 -24.097 38.146 1.00 83.94 196 GLU A N 1
ATOM 1544 C CA . GLU A 1 196 ? 25.861 -25.482 38.370 1.00 83.94 196 GLU A CA 1
ATOM 1545 C C . GLU A 1 196 ? 24.393 -25.576 38.816 1.00 83.94 196 GLU A C 1
ATOM 1547 O O . GLU A 1 196 ? 23.669 -26.486 38.394 1.00 83.94 196 GLU A O 1
ATOM 1552 N N . ALA A 1 197 ? 23.891 -24.602 39.585 1.00 82.00 197 ALA A N 1
ATOM 1553 C CA . ALA A 1 197 ? 22.471 -24.508 39.929 1.00 82.00 197 ALA A CA 1
ATOM 1554 C C . ALA A 1 197 ? 21.587 -24.310 38.682 1.00 82.00 197 ALA A C 1
ATOM 1556 O O . ALA A 1 197 ? 20.524 -24.937 38.551 1.00 82.00 197 ALA A O 1
ATOM 1557 N N . TRP A 1 198 ? 22.039 -23.483 37.736 1.00 80.75 198 TRP A N 1
ATOM 1558 C CA . TRP A 1 198 ? 21.365 -23.275 36.456 1.00 80.75 198 TRP A CA 1
ATOM 1559 C C . TRP A 1 198 ? 21.454 -24.516 35.548 1.00 80.75 198 TRP A C 1
ATOM 1561 O O . TRP A 1 198 ? 20.419 -24.993 35.061 1.00 80.75 198 TRP A O 1
ATOM 1571 N N . ARG A 1 199 ? 22.637 -25.135 35.412 1.00 83.06 199 ARG A N 1
ATOM 1572 C CA . ARG A 1 199 ? 22.849 -26.384 34.648 1.00 83.06 199 ARG A CA 1
ATOM 1573 C C . ARG A 1 199 ? 22.065 -27.562 35.233 1.00 83.06 199 ARG A C 1
ATOM 1575 O O . ARG A 1 199 ? 21.548 -28.408 34.498 1.00 83.06 199 ARG A O 1
ATOM 1582 N N . MET A 1 200 ? 21.901 -27.625 36.556 1.00 82.00 200 MET A N 1
ATOM 1583 C CA . MET A 1 200 ? 21.018 -28.594 37.214 1.00 82.00 200 MET A CA 1
ATOM 1584 C C . MET A 1 200 ? 19.553 -28.396 36.822 1.00 82.00 200 MET A C 1
ATOM 1586 O O . MET A 1 200 ? 18.824 -29.378 36.656 1.00 82.00 200 MET A O 1
ATOM 1590 N N . ARG A 1 201 ? 19.101 -27.146 36.671 1.00 83.69 201 ARG A N 1
ATOM 1591 C CA . ARG A 1 201 ? 17.728 -26.836 36.255 1.00 83.69 201 ARG A CA 1
ATOM 1592 C C . ARG A 1 201 ? 17.472 -27.277 34.814 1.00 83.69 201 ARG A C 1
ATOM 1594 O O . ARG A 1 201 ? 16.431 -27.883 34.559 1.00 83.69 201 ARG A O 1
ATOM 1601 N N . LEU A 1 202 ? 18.440 -27.073 33.919 1.00 82.69 202 LEU A N 1
ATOM 1602 C CA . LEU A 1 202 ? 18.393 -27.567 32.539 1.00 82.69 202 LEU A CA 1
ATOM 1603 C C . LEU A 1 202 ? 18.335 -29.096 32.471 1.00 82.69 202 LEU A C 1
ATOM 1605 O O . LEU A 1 202 ? 17.405 -29.636 31.876 1.00 82.69 202 LEU A O 1
ATOM 1609 N N . ARG A 1 203 ? 19.214 -29.805 33.195 1.00 85.44 203 ARG A N 1
ATOM 1610 C CA . ARG A 1 203 ? 19.196 -31.283 33.264 1.00 85.44 203 ARG A CA 1
ATOM 1611 C C . ARG A 1 203 ? 17.888 -31.854 33.825 1.00 85.44 203 ARG A C 1
ATOM 1613 O O . ARG A 1 203 ? 17.562 -33.016 33.581 1.00 85.44 203 ARG A O 1
ATOM 1620 N N . ARG A 1 204 ? 17.140 -31.095 34.636 1.00 8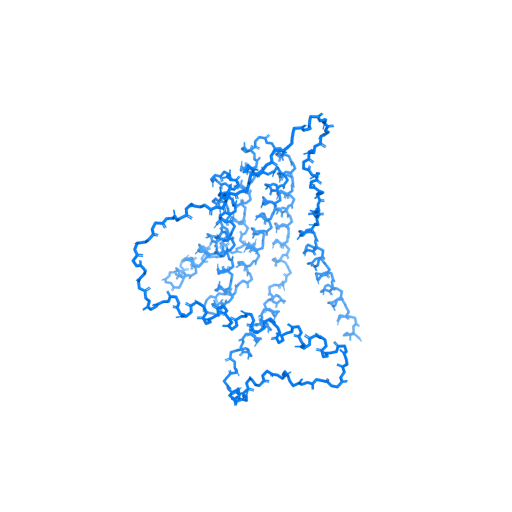4.62 204 ARG A N 1
ATOM 1621 C CA . ARG A 1 204 ? 15.802 -31.501 35.115 1.00 84.62 204 ARG A CA 1
ATOM 1622 C C . ARG A 1 204 ? 14.717 -31.281 34.062 1.00 84.62 204 ARG A C 1
ATOM 1624 O O . ARG A 1 204 ? 13.789 -32.088 34.005 1.00 84.62 204 ARG A O 1
ATOM 1631 N N . MET A 1 205 ? 14.815 -30.204 33.281 1.00 80.12 205 MET A N 1
ATOM 1632 C CA . MET A 1 205 ? 13.883 -29.914 32.188 1.00 80.12 205 MET A CA 1
ATOM 1633 C C . MET A 1 205 ? 14.047 -30.918 31.046 1.00 80.12 205 MET A C 1
ATOM 1635 O O . MET A 1 205 ? 13.051 -31.502 30.635 1.00 80.12 205 MET A O 1
ATOM 1639 N N . GLU A 1 206 ? 15.280 -31.242 30.661 1.00 81.12 206 GLU A N 1
ATOM 1640 C CA . GLU A 1 206 ? 15.571 -32.249 29.632 1.00 81.12 206 GLU A CA 1
ATOM 1641 C C . GLU A 1 206 ? 15.025 -33.633 30.015 1.00 81.12 206 GLU A C 1
ATOM 1643 O O . GLU A 1 206 ? 14.218 -34.209 29.294 1.00 81.12 206 GLU A O 1
ATOM 1648 N N . ARG A 1 207 ? 15.284 -34.098 31.248 1.00 83.88 207 ARG A N 1
ATOM 1649 C CA . ARG A 1 207 ? 14.688 -35.346 31.766 1.00 83.88 207 ARG A CA 1
ATOM 1650 C C . ARG A 1 207 ? 13.156 -35.347 31.761 1.00 83.88 207 ARG A C 1
ATOM 1652 O O . ARG A 1 207 ? 12.545 -36.413 31.824 1.00 83.88 207 ARG A O 1
ATOM 1659 N N . ARG A 1 208 ? 12.509 -34.177 31.797 1.00 81.62 208 ARG A N 1
ATOM 1660 C CA . ARG A 1 208 ? 11.047 -34.067 31.706 1.00 81.62 208 ARG A CA 1
ATOM 1661 C C . ARG A 1 208 ? 10.584 -34.176 30.257 1.00 81.62 208 ARG A C 1
ATOM 1663 O O . ARG A 1 208 ? 9.589 -34.858 30.031 1.00 81.62 208 ARG A O 1
ATOM 1670 N N . GLU A 1 209 ? 11.286 -33.544 29.326 1.00 79.50 209 GLU A N 1
ATOM 1671 C CA . GLU A 1 209 ? 11.022 -33.651 27.889 1.00 79.50 209 GLU A CA 1
ATOM 1672 C C . GLU A 1 209 ? 11.232 -35.082 27.394 1.00 79.50 209 GLU A C 1
ATOM 1674 O O . GLU A 1 209 ? 10.327 -35.630 26.771 1.00 79.50 209 GLU A O 1
ATOM 1679 N N . ASP A 1 210 ? 12.315 -35.747 27.801 1.00 77.25 210 ASP A N 1
ATOM 1680 C CA . ASP A 1 210 ? 12.575 -37.148 27.452 1.00 77.25 210 ASP A CA 1
ATOM 1681 C C . ASP A 1 210 ? 11.449 -38.070 27.928 1.00 77.25 210 ASP A C 1
ATOM 1683 O O . ASP A 1 210 ? 10.974 -38.926 27.185 1.00 77.25 210 ASP A O 1
ATOM 1687 N N . ARG A 1 211 ? 10.935 -37.860 29.149 1.00 78.62 211 ARG A N 1
ATOM 1688 C CA . ARG A 1 211 ? 9.772 -38.616 29.646 1.00 78.62 211 ARG A CA 1
ATOM 1689 C C . ARG A 1 211 ? 8.518 -38.367 28.814 1.00 78.62 211 ARG A C 1
ATOM 1691 O O . ARG A 1 211 ? 7.730 -39.291 28.641 1.00 78.62 211 ARG A O 1
ATOM 1698 N N . ILE A 1 212 ? 8.311 -37.145 28.324 1.00 73.94 212 ILE A N 1
ATOM 1699 C CA . ILE A 1 212 ? 7.159 -36.802 27.481 1.00 73.94 212 ILE A CA 1
ATOM 1700 C C . ILE A 1 212 ? 7.305 -37.442 26.098 1.00 73.94 212 ILE A C 1
ATOM 1702 O O . ILE A 1 212 ? 6.324 -37.975 25.590 1.00 73.94 212 ILE A O 1
ATOM 1706 N N . ILE A 1 213 ? 8.509 -37.443 25.525 1.00 74.44 213 ILE A N 1
ATOM 1707 C CA . ILE A 1 213 ? 8.814 -38.059 24.227 1.00 74.44 213 ILE A CA 1
ATOM 1708 C C . ILE A 1 213 ? 8.693 -39.585 24.308 1.00 74.44 213 ILE A C 1
ATOM 1710 O O . ILE A 1 213 ? 8.097 -40.215 23.435 1.00 74.44 213 ILE A O 1
ATOM 1714 N N . VAL A 1 214 ? 9.180 -40.202 25.386 1.00 76.50 214 VAL A N 1
ATOM 1715 C CA . VAL A 1 214 ? 9.017 -41.645 25.619 1.00 76.50 214 VAL A CA 1
ATOM 1716 C C . VAL A 1 214 ? 7.543 -41.991 25.854 1.00 76.50 214 VAL A C 1
ATOM 1718 O O . VAL A 1 214 ? 7.047 -42.964 25.293 1.00 76.50 214 VAL A O 1
ATOM 1721 N N . ALA A 1 215 ? 6.800 -41.180 26.615 1.00 73.12 215 ALA A N 1
ATOM 1722 C CA . ALA A 1 215 ? 5.368 -41.390 26.844 1.00 73.12 215 ALA A CA 1
ATOM 1723 C C . ALA A 1 215 ? 4.503 -41.143 25.594 1.00 73.12 215 ALA A C 1
ATOM 1725 O O . ALA A 1 215 ? 3.455 -41.768 25.444 1.00 73.12 215 ALA A O 1
ATOM 1726 N N . SER A 1 216 ? 4.907 -40.241 24.695 1.00 67.56 216 SER A N 1
ATOM 1727 C CA . SER A 1 216 ? 4.198 -39.993 23.436 1.00 67.56 216 SER A CA 1
ATOM 1728 C C . SER A 1 216 ? 4.513 -41.051 22.379 1.00 67.56 216 SER A C 1
ATOM 1730 O O . SER A 1 216 ? 3.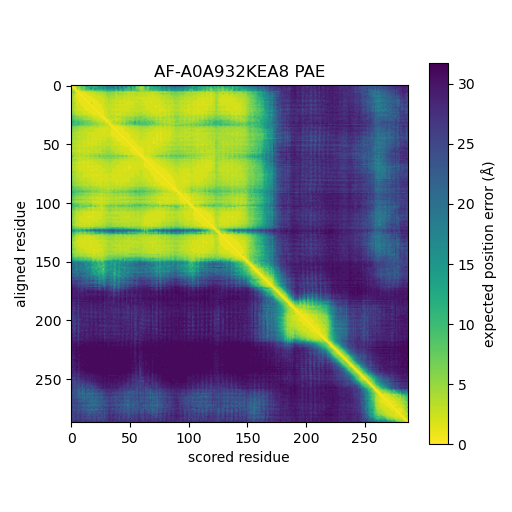603 -41.476 21.673 1.00 67.56 216 SER A O 1
ATOM 1732 N N . SER A 1 217 ? 5.755 -41.540 22.322 1.00 65.50 217 SER A N 1
ATOM 1733 C CA . SER A 1 217 ? 6.168 -42.609 21.397 1.00 65.50 217 SER A CA 1
ATOM 1734 C C . SER A 1 217 ? 5.664 -44.000 21.804 1.00 65.50 217 SER A C 1
ATOM 1736 O O . SER A 1 217 ? 5.402 -44.832 20.941 1.00 65.50 217 SER A O 1
ATOM 1738 N N . SER A 1 218 ? 5.433 -44.253 23.097 1.00 60.16 218 SER A N 1
ATOM 1739 C CA . SER A 1 218 ? 4.803 -45.496 23.581 1.00 60.16 218 SER A CA 1
ATOM 1740 C C . SER A 1 218 ? 3.271 -45.505 23.476 1.00 60.16 218 SER A C 1
ATOM 1742 O O . SER A 1 218 ? 2.652 -46.553 23.643 1.00 60.16 218 SER A O 1
ATOM 1744 N N . ARG A 1 219 ? 2.633 -44.373 23.139 1.00 53.88 219 ARG A N 1
ATOM 1745 C CA . ARG A 1 219 ? 1.169 -44.274 22.965 1.00 53.88 219 ARG A CA 1
ATOM 1746 C C . ARG A 1 219 ? 0.690 -44.554 21.534 1.00 53.88 219 ARG A C 1
ATOM 1748 O O . ARG A 1 219 ? -0.514 -44.537 21.295 1.00 53.88 219 ARG A O 1
ATOM 1755 N N . SER A 1 220 ? 1.601 -44.814 20.593 1.00 52.84 220 SER A N 1
ATOM 1756 C CA . SER A 1 220 ? 1.292 -45.013 19.168 1.00 52.84 220 SER A CA 1
ATOM 1757 C C . SER A 1 220 ? 1.277 -46.471 18.679 1.00 52.84 220 SER A C 1
ATOM 1759 O O . SER A 1 220 ? 1.081 -46.673 17.484 1.00 52.84 220 SER A O 1
ATOM 1761 N N . THR A 1 221 ? 1.418 -47.484 19.551 1.00 52.00 221 THR A N 1
ATOM 1762 C CA . THR A 1 221 ? 1.538 -48.895 19.096 1.00 52.00 221 THR A CA 1
ATOM 1763 C C . THR A 1 221 ? 0.615 -49.915 19.786 1.00 52.00 221 THR A C 1
ATOM 1765 O O . THR A 1 221 ? 0.738 -51.103 19.518 1.00 52.00 221 THR A O 1
ATOM 1768 N N . GLU A 1 222 ? -0.378 -49.514 20.586 1.00 45.31 222 GLU A N 1
ATOM 1769 C CA . GLU A 1 222 ? -1.422 -50.453 21.048 1.00 45.31 222 GLU A CA 1
ATOM 1770 C C . GLU A 1 222 ? -2.826 -49.826 21.010 1.00 45.31 222 GLU A C 1
ATOM 1772 O O . GLU A 1 222 ? -3.010 -48.710 21.504 1.00 45.31 222 GLU A O 1
ATOM 1777 N N . PRO A 1 223 ? -3.843 -50.514 20.449 1.00 44.31 223 PRO A N 1
ATOM 1778 C CA . PRO A 1 223 ? -5.225 -50.060 20.514 1.00 44.31 223 PRO A CA 1
ATOM 1779 C C . PRO A 1 223 ? -5.813 -50.414 21.891 1.00 44.31 223 PRO A C 1
ATOM 1781 O O . PRO A 1 223 ? -5.859 -51.596 22.242 1.00 44.31 223 PRO A O 1
ATOM 1784 N N . PRO A 1 224 ? -6.316 -49.455 22.690 1.00 45.31 224 PRO A N 1
ATOM 1785 C CA . PRO A 1 224 ? -6.973 -49.809 23.933 1.00 45.31 224 PRO A CA 1
ATOM 1786 C C . PRO A 1 224 ? -8.420 -50.224 23.653 1.00 45.31 224 PRO A C 1
ATOM 1788 O O . PRO A 1 224 ? -9.252 -49.440 23.194 1.00 45.31 224 PRO A O 1
ATOM 1791 N N . LEU A 1 225 ? -8.702 -51.487 23.972 1.00 45.56 225 LEU A N 1
ATOM 1792 C CA . LEU A 1 225 ? -10.037 -52.016 24.220 1.00 45.56 225 LEU A CA 1
ATOM 1793 C C . LEU A 1 225 ? -10.815 -51.102 25.176 1.00 45.56 225 LEU A C 1
ATOM 1795 O O . LEU A 1 225 ? -10.297 -50.636 26.192 1.00 45.56 225 LEU A O 1
ATOM 1799 N N . VAL A 1 226 ? -12.088 -50.906 24.842 1.00 51.47 226 VAL A N 1
ATOM 1800 C CA . VAL A 1 226 ? -13.116 -50.259 25.658 1.00 51.47 226 VAL A CA 1
ATOM 1801 C C . VAL A 1 226 ? -13.057 -50.786 27.098 1.00 51.47 226 VAL A C 1
ATOM 1803 O O . VAL A 1 226 ? -13.324 -51.961 27.347 1.00 51.47 226 VAL A O 1
ATOM 1806 N N . ARG A 1 227 ? -12.742 -49.911 28.058 1.00 39.28 227 ARG A N 1
ATOM 1807 C CA . ARG A 1 227 ? -13.018 -50.129 29.482 1.00 39.28 227 ARG A CA 1
ATOM 1808 C C . ARG A 1 227 ? -13.621 -48.867 30.087 1.00 39.28 227 ARG A C 1
ATOM 1810 O O . ARG A 1 227 ? -13.092 -47.770 29.939 1.00 39.28 227 ARG A O 1
ATOM 1817 N N . GLU A 1 228 ? -14.773 -49.079 30.707 1.00 37.94 228 GLU A N 1
ATOM 1818 C CA . GLU A 1 228 ? -15.680 -48.112 31.318 1.00 37.94 228 GLU A CA 1
ATOM 1819 C C . GLU A 1 228 ? -15.025 -47.214 32.384 1.00 37.94 228 GLU A C 1
ATOM 1821 O O . GLU A 1 228 ? -14.041 -47.609 33.018 1.00 37.94 228 GLU A O 1
ATOM 1826 N N . PRO A 1 229 ? -15.593 -46.022 32.654 1.00 42.66 229 PRO A N 1
ATOM 1827 C CA . PRO A 1 229 ? -15.117 -45.158 33.723 1.00 42.66 229 PRO A CA 1
ATOM 1828 C C . PRO A 1 229 ? -15.520 -45.722 35.094 1.00 42.66 229 PRO A C 1
ATOM 1830 O O . PRO A 1 229 ? -16.684 -45.652 35.497 1.00 42.66 229 PRO A O 1
ATOM 1833 N N . GLN A 1 230 ? -14.546 -46.224 35.859 1.00 38.06 230 GLN A N 1
ATOM 1834 C CA . GLN A 1 230 ? -14.742 -46.477 37.285 1.00 38.06 230 GLN A CA 1
ATOM 1835 C C . GLN A 1 230 ? -14.815 -45.157 38.060 1.00 38.06 230 GLN A C 1
ATOM 1837 O O . GLN A 1 230 ? -13.825 -44.517 38.407 1.00 38.06 230 GLN A O 1
ATOM 1842 N N . LYS A 1 231 ? -16.062 -44.785 38.330 1.00 40.91 231 LYS A N 1
ATOM 1843 C CA . LYS A 1 231 ? -16.530 -43.980 39.455 1.00 40.91 231 LYS A CA 1
ATOM 1844 C C . LYS A 1 231 ? -16.059 -44.627 40.766 1.00 40.91 231 LYS A C 1
ATOM 1846 O O . LYS A 1 231 ? -16.334 -45.808 40.956 1.00 40.91 231 LYS A O 1
ATOM 1851 N N . ASN A 1 232 ? -15.363 -43.869 41.625 1.00 39.38 232 ASN A N 1
ATOM 1852 C CA . ASN A 1 232 ? -15.435 -43.880 43.102 1.00 39.38 232 ASN A CA 1
ATOM 1853 C C . ASN A 1 232 ? -14.127 -43.367 43.737 1.00 39.38 232 ASN A C 1
ATOM 1855 O O . ASN A 1 232 ? -13.197 -44.134 43.957 1.00 39.38 232 ASN A O 1
ATOM 1859 N N . VAL A 1 233 ? -14.106 -42.097 44.151 1.00 39.06 233 VAL A N 1
ATOM 1860 C CA . VAL A 1 233 ? -13.435 -41.716 45.403 1.00 39.06 233 VAL A CA 1
ATOM 1861 C C . VAL A 1 233 ? -14.438 -40.904 46.210 1.00 39.06 233 VAL A C 1
ATOM 1863 O O . VAL A 1 233 ? -14.750 -39.755 45.907 1.00 39.06 233 VAL A O 1
ATOM 1866 N N . LEU A 1 234 ? -15.007 -41.600 47.185 1.00 35.31 234 LEU A N 1
ATOM 1867 C CA . LEU A 1 234 ? -15.917 -41.128 48.209 1.00 35.31 234 LEU A CA 1
ATOM 1868 C C . LEU A 1 234 ? -15.070 -40.474 49.314 1.00 35.31 234 LEU A C 1
ATOM 1870 O O . LEU A 1 234 ? -14.290 -41.163 49.966 1.00 35.31 234 LEU A O 1
ATOM 1874 N N . ILE A 1 235 ? -15.221 -39.168 49.537 1.00 39.00 235 ILE A N 1
ATOM 1875 C CA . ILE A 1 235 ? -14.840 -38.527 50.803 1.00 39.00 235 ILE A CA 1
ATOM 1876 C C . ILE A 1 235 ? -16.118 -37.908 51.364 1.00 39.00 235 ILE A C 1
ATOM 1878 O O . ILE A 1 235 ? -16.671 -36.970 50.795 1.00 39.00 235 ILE A O 1
ATOM 1882 N N . THR A 1 236 ? -16.609 -38.482 52.458 1.00 35.16 236 THR A N 1
ATOM 1883 C CA . THR A 1 236 ? -17.783 -38.027 53.207 1.00 35.16 236 THR A CA 1
ATOM 1884 C C . THR A 1 236 ? -17.325 -37.593 54.595 1.00 35.16 236 THR A C 1
ATOM 1886 O O . THR A 1 236 ? -16.755 -38.420 55.305 1.00 35.16 236 THR A O 1
ATOM 1889 N N . ARG A 1 237 ? -17.594 -36.337 54.987 1.00 30.86 237 ARG A N 1
ATOM 1890 C CA . ARG A 1 237 ? -18.273 -35.970 56.252 1.00 30.86 237 ARG A CA 1
ATOM 1891 C C . ARG A 1 237 ? -18.338 -34.452 56.483 1.00 30.86 237 ARG A C 1
ATOM 1893 O O . ARG A 1 237 ? -17.326 -33.807 56.726 1.00 30.86 237 ARG A O 1
ATOM 1900 N N . ASP A 1 238 ? -19.567 -33.952 56.392 1.00 34.12 238 ASP A N 1
ATOM 1901 C CA . ASP A 1 238 ? -20.311 -33.044 57.278 1.00 34.12 238 ASP A CA 1
ATOM 1902 C C . ASP A 1 238 ? -19.569 -32.164 58.301 1.00 34.12 238 ASP A C 1
ATOM 1904 O O . ASP A 1 238 ? -19.075 -32.661 59.311 1.00 34.12 238 ASP A O 1
ATOM 1908 N N . THR A 1 239 ? -19.723 -30.844 58.142 1.00 40.78 239 THR A N 1
ATOM 1909 C CA . THR A 1 239 ? -20.218 -29.921 59.186 1.00 40.78 239 THR A CA 1
ATOM 1910 C C . THR A 1 239 ? -20.976 -28.754 58.522 1.00 40.78 239 THR A C 1
ATOM 1912 O O . THR A 1 239 ? -20.524 -28.250 57.493 1.00 40.78 239 THR A O 1
ATOM 1915 N N . PRO A 1 240 ? -22.124 -28.298 59.066 1.00 44.09 240 PRO A N 1
ATOM 1916 C CA . PRO A 1 240 ? -22.789 -27.089 58.601 1.00 44.09 240 PRO A CA 1
ATOM 1917 C C . PRO A 1 240 ? -22.286 -25.895 59.419 1.00 44.09 240 PRO A C 1
ATOM 1919 O O . PRO A 1 240 ? -22.482 -25.840 60.632 1.00 44.09 240 PRO A O 1
ATOM 1922 N N . VAL A 1 241 ? -21.643 -24.929 58.765 1.00 40.69 241 VAL A N 1
ATOM 1923 C CA . VAL A 1 241 ? -21.411 -23.601 59.346 1.00 40.69 241 VAL A CA 1
ATOM 1924 C C . VAL A 1 241 ? -21.899 -22.566 58.347 1.00 40.69 241 VAL A C 1
ATOM 1926 O O . VAL A 1 241 ? -21.276 -22.308 57.321 1.00 40.69 241 VAL A O 1
ATOM 1929 N N . GLU A 1 242 ? -23.056 -22.002 58.664 1.00 43.28 242 GLU A N 1
ATOM 1930 C CA . GLU A 1 242 ? -23.562 -20.774 58.080 1.00 43.28 242 GLU A CA 1
ATOM 1931 C C . GLU A 1 242 ? -22.922 -19.605 58.841 1.00 43.28 242 GLU A C 1
ATOM 1933 O O . GLU A 1 242 ? -23.230 -19.373 60.007 1.00 43.28 242 GLU A O 1
ATOM 1938 N N . TYR A 1 243 ? -21.992 -18.897 58.200 1.00 35.75 243 TYR A N 1
ATOM 1939 C CA . TYR A 1 243 ? -21.696 -17.494 58.489 1.00 35.75 243 TYR A CA 1
ATOM 1940 C C . TYR A 1 243 ? -21.094 -16.884 57.224 1.00 35.75 243 TYR A C 1
ATOM 1942 O O . TYR A 1 243 ? -20.095 -17.371 56.696 1.00 35.75 243 TYR A O 1
ATOM 1950 N N . GLY A 1 244 ? -21.783 -15.883 56.681 1.00 40.06 244 GLY A N 1
ATOM 1951 C CA . GLY A 1 244 ? -21.438 -15.276 55.405 1.00 40.06 244 GLY A CA 1
ATOM 1952 C C . GLY A 1 244 ? -20.120 -14.516 55.443 1.00 40.06 244 GLY A C 1
ATOM 1953 O O . GLY A 1 244 ? -19.788 -13.897 56.445 1.00 40.06 244 GLY A O 1
ATOM 1954 N N . ASP A 1 245 ? -19.431 -14.492 54.307 1.00 34.56 245 ASP A N 1
ATOM 1955 C CA . ASP A 1 245 ? -18.877 -13.250 53.790 1.00 34.56 245 ASP A CA 1
ATOM 1956 C C . ASP A 1 245 ? -18.604 -13.380 52.289 1.00 34.56 245 ASP A C 1
ATOM 1958 O O . ASP A 1 245 ? -18.395 -14.470 51.750 1.00 34.56 245 ASP A O 1
ATOM 1962 N N . LYS A 1 246 ? -18.675 -12.251 51.595 1.00 49.91 246 LYS A N 1
ATOM 1963 C CA . LYS A 1 246 ? -18.501 -12.138 50.146 1.00 49.91 246 LYS A CA 1
ATOM 1964 C C . LYS A 1 246 ? -17.111 -12.625 49.725 1.00 49.91 246 LYS A C 1
ATOM 1966 O O . LYS A 1 246 ? -16.108 -12.099 50.191 1.00 49.91 246 LYS A O 1
ATOM 1971 N N . ALA A 1 247 ? -17.048 -13.522 48.746 1.00 43.81 247 ALA A N 1
ATOM 1972 C CA . ALA A 1 247 ? -15.846 -13.743 47.947 1.00 43.81 247 ALA A CA 1
ATOM 1973 C C . ALA A 1 247 ? -16.193 -13.510 46.474 1.00 43.81 247 ALA A C 1
ATOM 1975 O O . ALA A 1 247 ? -16.351 -14.438 45.680 1.00 43.81 247 ALA A O 1
ATOM 1976 N N . GLU A 1 248 ? -16.367 -12.234 46.125 1.00 54.31 248 GLU A N 1
ATOM 1977 C CA . GLU A 1 248 ? -16.197 -11.801 44.742 1.00 54.31 248 GLU A CA 1
ATOM 1978 C C . GLU A 1 248 ? -14.802 -12.257 44.275 1.00 54.31 248 GLU A C 1
ATOM 1980 O O . GLU A 1 248 ? -13.836 -12.126 45.037 1.00 54.31 248 GLU A O 1
ATOM 1985 N N . PRO A 1 249 ? -14.655 -12.820 43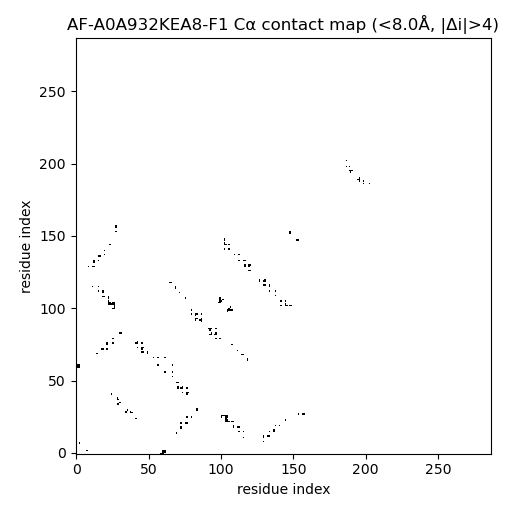.061 1.00 59.72 249 PRO A N 1
ATOM 1986 C CA . PRO A 1 249 ? -13.328 -13.077 42.517 1.00 59.72 249 PRO A CA 1
ATOM 1987 C C . PRO A 1 249 ? -12.545 -11.754 42.512 1.00 59.72 249 PRO A C 1
ATOM 1989 O O . PRO A 1 249 ? -13.137 -10.716 42.194 1.00 59.72 249 PRO A O 1
ATOM 1992 N N . PRO A 1 250 ? -11.245 -11.753 42.868 1.00 57.34 250 PRO A N 1
ATOM 1993 C CA . PRO A 1 250 ? -10.479 -10.518 42.951 1.00 57.34 250 PRO A CA 1
ATOM 1994 C C . PRO A 1 250 ? -10.587 -9.767 41.617 1.00 57.34 250 PRO A C 1
ATOM 1996 O O . PRO A 1 250 ? -10.502 -10.402 40.558 1.00 57.34 250 PRO A O 1
ATOM 1999 N N . PRO A 1 251 ? -10.795 -8.437 41.631 1.00 50.62 251 PRO A N 1
ATOM 2000 C CA . PRO A 1 251 ? -10.839 -7.663 40.406 1.00 50.62 251 PRO A CA 1
ATOM 2001 C C . PRO A 1 251 ? -9.512 -7.873 39.687 1.00 50.62 251 PRO A C 1
ATOM 2003 O O . PRO A 1 251 ? -8.450 -7.516 40.200 1.00 50.62 251 PRO A O 1
ATOM 2006 N N . ASN A 1 252 ? -9.576 -8.482 38.503 1.00 45.31 252 ASN A N 1
ATOM 2007 C CA . ASN A 1 252 ? -8.438 -8.530 37.604 1.00 45.31 252 ASN A CA 1
ATOM 2008 C C . ASN A 1 252 ? -8.008 -7.087 37.362 1.00 45.31 252 ASN A C 1
ATOM 2010 O O . ASN A 1 252 ? -8.693 -6.321 36.679 1.00 45.31 252 ASN A O 1
ATOM 2014 N N . LEU A 1 253 ? -6.878 -6.726 37.964 1.00 40.50 253 LEU A N 1
ATOM 2015 C CA . LEU A 1 253 ? -6.167 -5.503 37.664 1.00 40.50 253 LEU A CA 1
ATOM 2016 C C . LEU A 1 253 ? -5.998 -5.452 36.147 1.00 40.50 253 LEU A C 1
ATOM 2018 O O . LEU A 1 253 ? -5.548 -6.414 35.523 1.00 40.50 253 LEU A O 1
ATOM 2022 N N . THR A 1 254 ? -6.377 -4.326 35.552 1.00 43.75 254 THR A N 1
ATOM 2023 C CA . THR A 1 254 ? -6.024 -3.975 34.181 1.00 43.75 254 THR A CA 1
ATOM 2024 C C . THR A 1 254 ? -4.510 -3.810 34.107 1.00 43.75 254 THR A C 1
ATOM 2026 O O . THR A 1 254 ? -3.991 -2.695 34.128 1.00 43.75 254 THR A O 1
ATOM 2029 N N . SER A 1 255 ? -3.781 -4.922 34.066 1.00 41.44 255 SER A N 1
ATOM 2030 C CA . SER A 1 255 ? -2.392 -4.919 33.651 1.00 41.44 255 SER A CA 1
ATOM 2031 C C . SER A 1 255 ? -2.352 -4.627 32.155 1.00 41.44 255 SER A C 1
ATOM 2033 O O . SER A 1 255 ? -3.113 -5.210 31.383 1.00 41.44 255 SER A O 1
ATOM 2035 N N . SER A 1 256 ? -1.455 -3.708 31.803 1.00 40.22 256 SER A N 1
ATOM 2036 C CA . SER A 1 256 ? -0.986 -3.377 30.457 1.00 40.22 256 SER A CA 1
ATOM 2037 C C . SER A 1 256 ? -2.000 -2.772 29.477 1.00 40.22 256 SER A C 1
ATOM 2039 O O . SER A 1 256 ? -2.215 -3.249 28.367 1.00 40.22 256 SER A O 1
ATOM 2041 N N . GLY A 1 257 ? -2.426 -1.544 29.784 1.00 38.97 257 GLY A N 1
ATOM 2042 C CA . GLY A 1 257 ? -2.448 -0.492 28.760 1.00 38.97 257 GLY A CA 1
ATOM 2043 C C . GLY A 1 257 ? -1.020 -0.077 28.378 1.00 38.97 257 GLY A C 1
ATOM 2044 O O . GLY A 1 257 ? -0.660 1.082 28.530 1.00 38.97 257 GLY A O 1
ATOM 2045 N N . MET A 1 258 ? -0.182 -1.032 27.960 1.00 37.72 258 MET A N 1
ATOM 2046 C CA . MET A 1 258 ? 1.150 -0.751 27.430 1.00 37.72 258 MET A CA 1
ATOM 2047 C C . MET A 1 258 ? 0.964 -0.421 25.949 1.00 37.72 258 MET A C 1
ATOM 2049 O O . MET A 1 258 ? 0.486 -1.246 25.170 1.00 37.72 258 MET A O 1
ATOM 2053 N N . MET A 1 259 ? 1.234 0.835 25.610 1.00 41.78 259 MET A N 1
ATOM 2054 C CA . MET A 1 259 ? 1.082 1.482 24.306 1.00 41.78 259 MET A CA 1
ATOM 2055 C C . MET A 1 259 ? 1.943 0.825 23.206 1.00 41.78 259 MET A C 1
ATOM 2057 O O . MET A 1 259 ? 2.826 1.457 22.646 1.00 41.78 259 MET A O 1
ATOM 2061 N N . GLY A 1 260 ? 1.655 -0.415 22.807 1.00 41.91 260 GLY A N 1
ATOM 2062 C CA . GLY A 1 260 ? 2.444 -1.155 21.805 1.00 41.91 260 GLY A CA 1
ATOM 2063 C C . GLY A 1 260 ? 2.393 -0.622 20.362 1.00 41.91 260 GLY A C 1
ATOM 2064 O O . GLY A 1 260 ? 2.988 -1.219 19.474 1.00 41.91 260 GLY A O 1
ATOM 2065 N N . GLY A 1 261 ? 1.679 0.478 20.096 1.00 47.81 261 GLY A N 1
ATOM 2066 C CA . GLY A 1 261 ? 1.644 1.126 18.777 1.00 47.81 261 GLY A CA 1
ATOM 2067 C C . GLY A 1 261 ? 2.439 2.433 18.689 1.00 47.81 261 GLY A C 1
ATOM 2068 O O . GLY A 1 261 ? 2.829 2.831 17.594 1.00 47.81 261 GLY A O 1
ATOM 2069 N N . MET A 1 262 ? 2.690 3.103 19.821 1.00 46.88 262 MET A N 1
ATOM 2070 C CA . MET A 1 262 ? 3.421 4.378 19.835 1.00 46.88 262 MET A CA 1
ATOM 2071 C C . MET A 1 262 ? 4.932 4.183 19.888 1.00 46.88 262 MET A C 1
ATOM 2073 O O . MET A 1 262 ? 5.652 5.022 19.355 1.00 46.88 262 MET A O 1
ATOM 2077 N N . ASP A 1 263 ? 5.406 3.056 20.416 1.00 47.25 263 ASP A N 1
ATOM 2078 C CA . ASP A 1 263 ? 6.837 2.746 20.438 1.00 47.25 263 ASP A CA 1
ATOM 2079 C C . ASP A 1 263 ? 7.374 2.508 19.021 1.00 47.25 263 ASP A C 1
ATOM 2081 O O . ASP A 1 263 ? 8.434 3.011 18.664 1.00 47.25 263 ASP A O 1
ATOM 2085 N N . ILE A 1 264 ? 6.600 1.847 18.155 1.00 54.09 264 ILE A N 1
ATOM 2086 C CA . ILE A 1 264 ? 6.983 1.618 16.751 1.00 54.09 264 ILE A CA 1
ATOM 2087 C C . ILE A 1 264 ? 6.990 2.938 15.968 1.00 54.09 264 ILE A C 1
ATOM 2089 O O . ILE A 1 264 ? 7.903 3.192 15.182 1.00 54.09 264 ILE A O 1
ATOM 2093 N N . LEU A 1 265 ? 6.004 3.809 16.209 1.00 54.38 265 LEU A N 1
ATOM 2094 C CA . LEU A 1 265 ? 5.935 5.125 15.573 1.00 54.38 265 LEU A CA 1
ATOM 2095 C C . LEU A 1 265 ? 7.069 6.045 16.058 1.00 54.38 265 LEU A C 1
ATOM 2097 O O . LEU A 1 265 ? 7.673 6.757 15.259 1.00 54.38 265 LEU A O 1
ATOM 2101 N N . GLY A 1 266 ? 7.398 5.985 17.351 1.00 60.94 266 GLY A N 1
ATOM 2102 C CA . GLY A 1 266 ? 8.525 6.697 17.950 1.00 60.94 266 GLY A CA 1
ATOM 2103 C C . GLY A 1 266 ? 9.866 6.224 17.394 1.00 60.94 266 GLY A C 1
ATOM 2104 O O . GLY A 1 266 ? 10.680 7.049 16.987 1.00 60.94 266 GLY A O 1
ATOM 2105 N N . VAL A 1 267 ? 10.074 4.911 17.281 1.00 66.38 267 VAL A N 1
ATOM 2106 C CA . VAL A 1 267 ? 11.301 4.332 16.712 1.00 66.38 267 VAL A CA 1
ATOM 2107 C C . VAL A 1 267 ? 11.447 4.678 15.227 1.00 66.38 267 VAL A C 1
ATOM 2109 O O . VAL A 1 267 ? 12.539 5.052 14.805 1.00 66.38 267 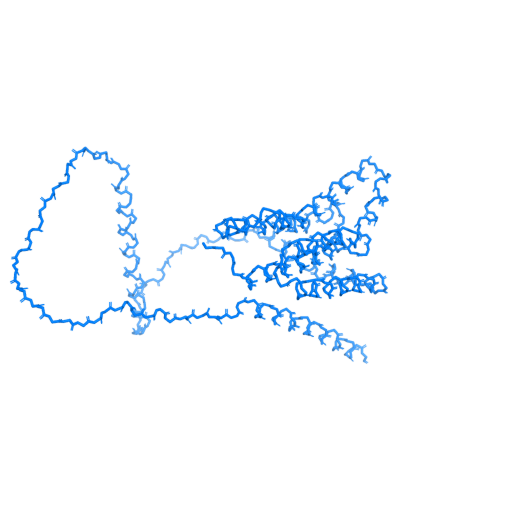VAL A O 1
ATOM 2112 N N . MET A 1 268 ? 10.363 4.652 14.442 1.00 66.44 268 MET A N 1
ATOM 2113 C CA . MET A 1 268 ? 10.378 5.076 13.031 1.00 66.44 268 MET A CA 1
ATOM 2114 C C . MET A 1 268 ? 10.697 6.571 12.871 1.00 66.44 268 MET A C 1
ATOM 2116 O O . MET A 1 268 ? 11.484 6.947 12.002 1.00 66.44 268 MET A O 1
ATOM 2120 N N . MET A 1 269 ? 10.141 7.428 13.732 1.00 71.06 269 MET A N 1
ATOM 2121 C CA . MET A 1 269 ? 10.430 8.869 13.734 1.00 71.06 269 MET A CA 1
ATOM 2122 C C . MET A 1 269 ? 11.877 9.164 14.143 1.00 71.06 269 MET A C 1
ATOM 2124 O O . MET A 1 269 ? 12.534 9.997 13.518 1.00 71.06 269 MET A O 1
ATOM 2128 N N . ILE A 1 270 ? 12.402 8.452 15.146 1.00 78.75 270 ILE A N 1
ATOM 2129 C CA . ILE A 1 270 ? 13.803 8.561 15.572 1.00 78.75 270 ILE A CA 1
ATOM 2130 C C . ILE A 1 270 ? 14.735 8.069 14.460 1.00 78.75 270 ILE A C 1
ATOM 2132 O O . ILE A 1 270 ? 15.703 8.752 14.142 1.00 78.75 270 ILE A O 1
ATOM 2136 N N . ALA A 1 271 ? 14.424 6.946 13.807 1.00 76.12 271 ALA A N 1
ATOM 2137 C CA . ALA A 1 271 ? 15.203 6.437 12.680 1.00 76.12 271 ALA A CA 1
ATOM 2138 C C . ALA A 1 271 ? 15.216 7.425 11.498 1.00 76.12 271 ALA A C 1
ATOM 2140 O O . ALA A 1 271 ? 16.280 7.712 10.943 1.00 76.12 271 ALA A O 1
ATOM 2141 N N . GLY A 1 272 ? 14.063 8.015 11.161 1.00 70.94 272 GLY A N 1
ATOM 2142 C CA . GLY A 1 272 ? 13.954 9.055 10.133 1.00 70.94 272 GLY A CA 1
ATOM 2143 C C . GLY A 1 272 ? 14.736 10.327 10.481 1.00 70.94 272 GLY A C 1
ATOM 2144 O O . GLY A 1 272 ? 15.442 10.881 9.634 1.00 70.94 272 GLY A O 1
ATOM 2145 N N . TYR A 1 273 ? 14.680 10.760 11.743 1.00 79.81 273 TYR A N 1
ATOM 2146 C CA . TYR A 1 273 ? 15.447 11.903 12.239 1.00 79.81 273 TYR A CA 1
ATOM 2147 C C . TYR A 1 273 ? 16.961 11.636 12.208 1.00 79.81 273 TYR A C 1
ATOM 2149 O O . TYR A 1 273 ? 17.716 12.454 11.676 1.00 79.81 273 TYR A O 1
ATOM 2157 N N . CYS A 1 274 ? 17.409 10.467 12.677 1.00 77.12 274 CYS A N 1
ATOM 2158 C CA . CYS A 1 274 ? 18.810 10.047 12.616 1.00 77.12 274 CYS A CA 1
ATOM 2159 C C . CYS A 1 274 ? 19.323 9.978 11.169 1.00 77.12 274 CYS A C 1
ATOM 2161 O O . CYS A 1 274 ? 20.426 10.452 10.888 1.00 77.12 274 CYS A O 1
ATOM 2163 N N . GLY A 1 275 ? 18.506 9.484 10.231 1.00 79.69 275 GLY A N 1
ATOM 2164 C CA . GLY A 1 275 ? 18.827 9.485 8.802 1.00 79.69 275 GLY A CA 1
ATOM 2165 C C . GLY A 1 275 ? 19.025 10.895 8.231 1.00 79.69 275 GLY A C 1
ATOM 2166 O O . GLY A 1 275 ? 19.993 11.147 7.506 1.00 79.69 275 GLY A O 1
ATOM 2167 N N . MET A 1 276 ? 18.166 11.853 8.600 1.00 76.06 276 MET A N 1
ATOM 2168 C CA . MET A 1 276 ? 18.326 13.253 8.183 1.00 76.06 276 MET A CA 1
ATOM 2169 C C . MET A 1 276 ? 19.572 13.919 8.778 1.00 76.06 276 MET A C 1
ATOM 2171 O O . MET A 1 276 ? 20.277 14.636 8.060 1.00 76.06 276 MET A O 1
ATOM 2175 N N . VAL A 1 277 ? 19.856 13.699 10.065 1.00 77.25 277 VAL A N 1
ATOM 2176 C CA . VAL A 1 277 ? 21.030 14.276 10.744 1.00 77.25 277 VAL A CA 1
ATOM 2177 C C . VAL A 1 277 ? 22.324 13.710 10.157 1.00 77.25 277 VAL A C 1
ATOM 2179 O O . VAL A 1 277 ? 23.227 14.480 9.821 1.00 77.25 277 VAL A O 1
ATOM 2182 N N . HIS A 1 278 ? 22.384 12.398 9.914 1.00 74.00 278 HIS A N 1
ATOM 2183 C CA . HIS A 1 278 ? 23.525 11.755 9.259 1.00 74.00 278 HIS A CA 1
ATOM 2184 C C . HIS A 1 278 ? 23.785 12.339 7.858 1.00 74.00 278 HIS A C 1
ATOM 2186 O O . HIS A 1 278 ? 24.926 12.620 7.483 1.00 74.00 278 HIS A O 1
ATOM 2192 N N . ARG A 1 279 ? 22.716 12.617 7.099 1.00 66.06 279 ARG A N 1
ATOM 2193 C CA . ARG A 1 279 ? 22.811 13.234 5.767 1.00 66.06 279 ARG A CA 1
ATOM 2194 C C . ARG A 1 279 ? 23.264 14.698 5.805 1.00 66.06 279 ARG A C 1
ATOM 2196 O O . ARG A 1 279 ? 23.855 15.164 4.832 1.00 66.06 279 ARG A O 1
ATOM 2203 N N . ARG A 1 280 ? 22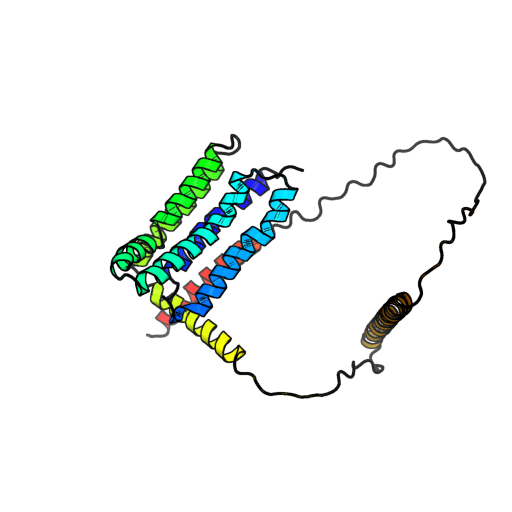.994 15.432 6.892 1.00 70.00 280 ARG A N 1
ATOM 2204 C CA . ARG A 1 280 ? 23.521 16.794 7.090 1.00 70.00 280 ARG A CA 1
ATOM 2205 C C . ARG A 1 280 ? 24.999 16.777 7.474 1.00 70.00 280 ARG A C 1
ATOM 2207 O O . ARG A 1 280 ? 25.753 17.542 6.887 1.00 70.00 280 ARG A O 1
ATOM 2214 N N . MET A 1 281 ? 25.427 15.876 8.361 1.00 69.44 281 MET A N 1
ATOM 2215 C CA . MET A 1 281 ? 26.845 15.742 8.732 1.00 69.44 281 MET A CA 1
ATOM 2216 C C . MET A 1 281 ? 27.736 15.413 7.528 1.00 69.44 281 MET A C 1
ATOM 2218 O O . MET A 1 281 ? 28.757 16.065 7.329 1.00 69.44 281 MET A O 1
ATOM 2222 N N . LYS A 1 282 ? 27.314 14.479 6.664 1.00 66.94 282 LYS A N 1
ATOM 2223 C CA . LYS A 1 282 ? 28.078 14.117 5.456 1.00 66.94 282 LYS A CA 1
ATOM 2224 C C . LYS A 1 282 ? 28.306 15.280 4.481 1.00 66.94 282 LYS A C 1
ATOM 2226 O O . LYS A 1 282 ? 29.302 15.259 3.777 1.00 66.94 282 LYS A O 1
ATOM 2231 N N . ARG A 1 283 ? 27.423 16.287 4.446 1.00 61.62 283 ARG A N 1
ATOM 2232 C CA . ARG A 1 283 ? 27.608 17.484 3.600 1.00 61.62 283 ARG A CA 1
ATOM 2233 C C . ARG A 1 283 ? 28.561 18.515 4.198 1.00 61.62 283 ARG A C 1
ATOM 2235 O O . ARG A 1 283 ? 29.097 19.325 3.457 1.00 61.62 283 ARG A O 1
ATOM 2242 N N . VAL A 1 284 ? 28.728 18.520 5.519 1.00 67.81 284 VAL A N 1
ATOM 2243 C CA . VAL A 1 284 ? 29.618 19.463 6.212 1.00 67.81 284 VAL A CA 1
ATOM 2244 C C . VAL A 1 284 ? 31.060 18.956 6.204 1.00 67.81 284 VAL A C 1
ATOM 2246 O O . VAL A 1 284 ? 31.970 19.758 6.089 1.00 67.81 284 VAL A O 1
ATOM 2249 N N . CYS A 1 285 ? 31.272 17.638 6.261 1.00 50.34 285 CYS A N 1
ATOM 2250 C CA . CYS A 1 285 ? 32.609 17.033 6.207 1.00 50.34 285 CYS A CA 1
ATOM 2251 C C . CYS A 1 285 ? 33.165 16.830 4.783 1.00 50.34 285 CYS A C 1
ATOM 2253 O O . CYS A 1 285 ? 34.267 16.314 4.640 1.00 50.34 285 CYS A O 1
ATOM 2255 N N . SER A 1 286 ? 32.404 17.169 3.737 1.00 50.16 286 SER A N 1
ATOM 2256 C CA . SER A 1 286 ? 32.850 17.119 2.334 1.00 50.16 286 SER A CA 1
ATOM 2257 C C . SER A 1 286 ? 33.305 18.485 1.793 1.00 50.16 286 SER A C 1
ATOM 2259 O O . SER A 1 286 ? 33.386 18.659 0.578 1.00 50.16 286 SER A O 1
ATOM 2261 N N . LEU A 1 287 ? 33.532 19.447 2.689 1.00 41.94 287 LEU A N 1
ATOM 2262 C CA . LEU A 1 287 ? 34.157 20.755 2.474 1.00 41.94 287 LEU A CA 1
ATOM 2263 C C . LEU A 1 287 ? 35.421 20.817 3.335 1.00 41.94 287 LEU A C 1
ATOM 2265 O O . LEU A 1 287 ? 36.390 21.454 2.877 1.00 41.94 287 LEU A O 1
#

Sequence (287 aa):
MPLKHSTETLLIVVLGILFFITGAILDILPSLPEGTVLWGVAWAGSVAYPLLLYPVLKERRADYPFRVLHFVPMGMLLLWLILEIASFYRPEVTFAVLWYTWGWSAGVVTIGFAALIGFSWHVLRQRTLRVAVLTLLFISFVTLGAMGEFVPVRSSVLGVFSEVALLANVLKLSPLVEDEAMNEKNLIASDDYEEEAWRMRLRRMERREDRIIVASSSRSTEPPLVREPQKNVLITRDTPVEYGDKAEPPPNLTSSGMMGGMDILGVMMIAGYCGMVHRRMKRVCSL

Mean predicted aligned error: 18.94 Å

Solvent-accessible surface area (backbone atoms only — not comparable to full-atom values): 17071 Å² total; per-residue (Å²): 105,70,69,53,72,68,58,52,53,49,50,53,51,52,50,52,51,46,41,51,51,47,20,48,46,60,53,62,52,55,62,80,77,84,17,48,67,63,49,50,52,53,50,51,50,35,51,47,52,37,63,69,44,44,61,59,41,56,66,24,62,53,55,67,69,63,60,54,59,51,44,44,59,33,50,53,55,50,52,50,50,52,40,53,58,46,24,78,80,34,70,77,39,46,59,55,44,50,60,49,37,41,56,31,15,41,65,62,41,49,54,54,50,50,52,53,42,51,50,38,60,67,46,87,72,68,35,68,62,55,41,52,53,51,49,50,52,48,50,54,43,54,54,50,25,55,49,48,76,78,39,82,51,62,64,60,53,50,50,56,50,49,56,51,50,48,50,54,49,58,73,69,64,67,81,80,79,89,72,92,66,75,87,69,74,87,74,69,87,56,93,47,70,72,58,32,56,53,52,51,51,49,59,53,50,50,59,49,50,52,51,49,52,55,56,56,64,67,63,74,79,70,86,82,76,94,74,80,88,83,84,83,85,87,84,87,82,90,81,93,80,93,76,89,77,90,77,73,76,77,80,78,73,84,77,73,90,64,66,82,66,56,57,58,53,49,51,52,50,49,52,53,49,52,52,52,51,53,60,52,52,58,63,63,78,73,112

pLDDT: mean 73.83, std 19.78, range [30.78, 95.25]

Secondary structure (DSSP, 8-state):
-PPPHHHHHHHHHHHHHHHHHHHHHHHHSPPTTTTHHHHHHHHHHHHHHHHHHHHHHHHTT--HHHHHHTTHHHHHHHHHHHHHHHHHH-GGGHHHHHHHHHHHHHHHHHHHHHHHHHHHHHS-SSHHHHHHHHHHHHHHHHHHHHHHHHTTHHHHHHHHHHHHHHHHHHHT---------------PPPS-HHHHHHHHHHHHHHHHHHHHHHHHHTTSS-PPP----------------------PPPP--------TTHHHHHHHHHHHHHHHHHHHHHHHTT-